Protein 1GNE (pdb70)

Nearest PDB structures (foldseek):
  1gne-assembly1_A-2  TM=1.004E+00  e=7.644E-38  synthetic construct
  1m99-assembly1_A  TM=9.979E-01  e=1.370E-31  Schistosoma japonicum
  4wr4-assembly1_A  TM=9.954E-01  e=1.702E-30  Schistosoma japonicum
  1b8x-assembly1_A  TM=9.555E-01  e=1.059E-31  Escherichia coli
  2wrt-assembly5_J  TM=9.831E-01  e=2.044E-23  Fasciola hepatica

Organism: Schistosoma japonicum (NCBI:txid6182)

B-factor: mean 9.09, std 4.69, range [2.0, 31.13]

Foldseek 3Di:
DKEKEDELACALCVLVVLVCQLVVHDYHYDYAYPVRCVVCVVVQPPPPADPRDPTWIGDPPDTDDDSVVSLCVSCVVVVQCDDDPVLNVVLVVLVVLLCCLSVLCVVLFQPPVSQVSLVVSLVCLVVSVVVVLVCLPVALARPHDDDHSSLSSNVLSVLQVCQSPVCSCVVRVSSVSSNVSSCVSPSNVVACVDPNDSPDQNDDQSTPGSHVGDRDDDPHADCQDDPPDDGD

Radius of gyration: 18.4 Å; Cα contacts (8 Å, |Δi|>4): 294; chains: 1; bounding box: 62×43×37 Å

Sequence (232 aa):
SPILGYWKIKGLVQPTRLLLEYLEEKYEEHLYERDEGDKWRNKKFELGLEFPNLPYYIDGDVKLTQSMAIIRYIADKHNMLGGCPKERAEISMLEGAVLDIRYGVSRIAYSKDFETLKVDFLSKLPEMLKMFEDRLCHKTYLNGDHVTHPDFMLYDALDVVLYMDPMCLDAFPKLVCFKKRIEAIPQIDKYLKSSKYIAWPLQGWQATFGGGDHPPKSDLVPRGSMELDKWA

InterPro domains:
  IPR004045 Glutathione S-transferase, N-terminal [PF02798] (5-76)
  IPR004045 Glutathione S-transferase, N-terminal [PS50404] (1-83)
  IPR004046 Glutathione S-transferase, C-terminal [PF14497] (101-195)
  IPR010987 Glutathione S-transferase, C-terminal-like [PS50405] (85-203)
  IPR036249 Thioredoxin-like superfamily [SSF52833] (3-80)
  IPR036282 Glutathione S-transferase, C-terminal domain superfamily [SSF47616] (81-217)
  IPR040079 Glutathione transferase family [SFLDS00019] (5-195)
  IPR050213 Glutathione S-transferase superfamily [PTHR11571] (4-196)

Solvent-accessible surface area: 12612 Å² total; per-residue (Å²): 68,23,47,0,0,15,64,86,8,5,5,69,0,2,12,4,0,2,0,0,35,53,40,140,42,165,18,85,36,60,67,2,48,106,112,56,28,110,86,19,189,85,82,57,145,118,46,46,28,152,149,41,69,21,3,0,2,26,43,78,141,35,88,38,10,97,13,46,37,0,1,58,57,2,0,80,129,72,137,32,13,22,67,58,95,155,54,90,61,66,1,40,108,4,17,35,35,1,28,75,1,18,79,7,0,29,172,19,0,106,49,175,82,5,95,85,59,36,92,83,10,27,77,118,0,60,98,40,0,126,123,8,21,83,50,6,65,172,70,53,20,0,21,27,125,100,7,0,0,0,0,0,6,0,11,2,1,1,22,0,1,37,86,17,50,80,108,23,3,106,77,16,80,71,0,47,54,0,40,139,96,0,52,76,17,88,36,0,66,130,4,42,146,46,123,98,52,19,48,27,5,0,6,9,23,135,5,54,16,5,6,43,76,139,90,54,172,73,103,87,118,62,167,54,47,141,133,153,76,137,179,102

CATH classification: 3.40.30.10 (+1 more: 1.20.1050.10)

Secondary structure (DSSP, 8-state):
--EEEEESSSTTTHHHHHHHHHTT---EEEEE-TTTHHHHHHHTTTS--SS--SSEEE-SS-EE-SHHHHHHHHHHHTT-S-SSHHHHHHHHHHHHHHHHHHHHHHHHHTSS-HHHHHHHHHHHHHHHHHHHHHHTTT-SBTTBSS--HHHHHHHHHHHHHTTT-TTGGGG-HHHHHHHHHHHTSHHHHHHHTSSS-----SS-TT-TTTTSSSS----S---SBTTTB---

Structure (mmCIF, N/CA/C/O backbone):
data_1GNE
#
_entry.id   1GNE
#
_cell.length_a   94.740
_cell.length_b   94.740
_cell.length_c   58.130
_cell.angle_alpha   90.00
_cell.angle_beta   90.00
_cell.angle_gamma   90.00
#
_symmetry.space_group_name_H-M   'P 43 21 2'
#
loop_
_entity.id
_entity.type
_entity.pdbx_description
1 polymer 'GLUTATHIONE S-TRANSFERASE'
2 non-polymer GLUTATHIONE
3 water water
#
loop_
_atom_site.group_PDB
_atom_site.id
_atom_site.type_symbol
_atom_site.label_atom_id
_atom_site.label_alt_id
_atom_site.label_comp_id
_atom_site.label_asym_id
_atom_site.label_entity_id
_atom_site.label_seq_id
_atom_site.pdbx_PDB_ins_code
_atom_site.Cartn_x
_atom_site.Cartn_y
_atom_site.Cartn_z
_atom_site.occupancy
_atom_site.B_iso_or_equiv
_atom_site.auth_seq_id
_atom_site.auth_comp_id
_atom_site.auth_asym_id
_atom_site.auth_atom_id
_atom_site.pdbx_PDB_model_num
ATOM 1 N N . SER A 1 1 ? -0.375 10.289 38.290 1.00 10.92 1 SER A N 1
ATOM 2 C CA . SER A 1 1 ? -1.332 9.937 37.243 1.00 12.41 1 SER A CA 1
ATOM 3 C C . SER A 1 1 ? -1.290 10.915 36.080 1.00 12.72 1 SER A C 1
ATOM 4 O O . SER A 1 1 ? -0.868 12.084 36.202 1.00 13.22 1 SER A O 1
ATOM 7 N N . PRO A 1 2 ? -1.826 10.449 34.962 1.00 12.06 2 PRO A N 1
ATOM 8 C CA . PRO A 1 2 ? -2.133 11.322 33.802 1.00 11.27 2 PRO A CA 1
ATOM 9 C C . PRO A 1 2 ? -3.279 12.231 34.340 1.00 10.30 2 PRO A C 1
ATOM 10 O O . PRO A 1 2 ? -4.100 11.825 35.202 1.00 8.67 2 PRO A O 1
ATOM 14 N N . ILE A 1 3 ? -3.078 13.467 34.004 1.00 8.78 3 ILE A N 1
ATOM 15 C CA . ILE A 1 3 ? -3.930 14.581 34.503 1.00 6.80 3 ILE A CA 1
ATOM 16 C C . ILE A 1 3 ? -4.847 14.995 33.368 1.00 5.02 3 ILE A C 1
ATOM 17 O O . ILE A 1 3 ? -4.452 14.963 32.188 1.00 4.86 3 ILE A O 1
ATOM 22 N N . LEU A 1 4 ? -6.102 15.267 33.695 1.00 4.16 4 LEU A N 1
ATOM 23 C CA . LEU A 1 4 ? -7.154 15.587 32.728 1.00 4.52 4 LEU A CA 1
ATOM 24 C C . LEU A 1 4 ? -8.092 16.718 33.154 1.00 6.02 4 LEU A C 1
ATOM 25 O O . LEU A 1 4 ? -8.973 16.600 34.055 1.00 5.59 4 LEU A O 1
ATOM 30 N N . GLY A 1 5 ? -8.076 17.754 32.308 1.00 6.99 5 GLY A N 1
ATOM 31 C CA . GLY A 1 5 ? -9.028 18.866 32.512 1.00 6.36 5 GLY A CA 1
ATOM 32 C C . GLY A 1 5 ? -10.294 18.915 31.699 1.00 5.77 5 GLY A C 1
ATOM 33 O O . GLY A 1 5 ? -10.322 18.681 30.491 1.00 3.35 5 GLY A O 1
ATOM 34 N N . TYR A 1 6 ? -11.367 19.311 32.394 1.00 5.53 6 TYR A N 1
ATOM 35 C CA . TYR A 1 6 ? -12.660 19.646 31.807 1.00 5.83 6 TYR A CA 1
ATOM 36 C C . TYR A 1 6 ? -13.500 20.475 32.764 1.00 3.44 6 TYR A C 1
ATOM 37 O O . TYR A 1 6 ? -13.004 20.997 33.786 1.00 4.74 6 TYR A O 1
ATOM 46 N N . TRP A 1 7 ? -14.680 20.803 32.364 1.00 2.60 7 TRP A N 1
ATOM 47 C CA . TRP A 1 7 ? -15.730 21.469 33.138 1.00 3.99 7 TRP A CA 1
ATOM 48 C C . TRP A 1 7 ? -16.455 20.356 33.916 1.00 3.63 7 TRP A C 1
ATOM 49 O O . TRP A 1 7 ? -16.367 19.154 33.537 1.00 4.05 7 TRP A O 1
ATOM 60 N N . LYS A 1 8 ? -17.114 20.708 34.986 1.00 3.87 8 LYS A N 1
ATOM 61 C CA . LYS A 1 8 ? -17.901 19.750 35.789 1.00 5.18 8 LYS A CA 1
ATOM 62 C C . LYS A 1 8 ? -19.234 19.516 35.050 1.0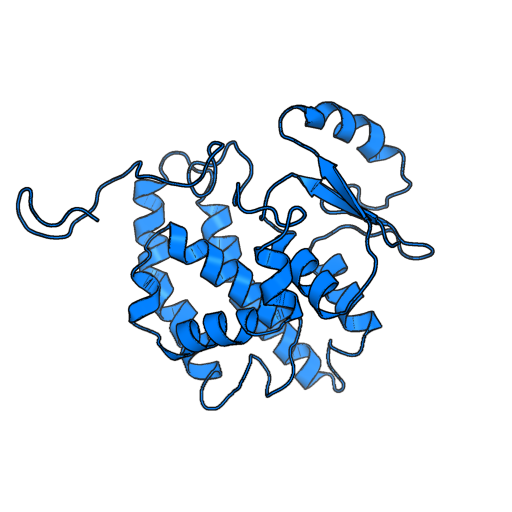0 5.50 8 LYS A C 1
ATOM 63 O O . LYS A 1 8 ? -20.353 19.839 35.435 1.00 5.02 8 LYS A O 1
ATOM 69 N N . ILE A 1 9 ? -19.054 18.983 33.859 1.00 5.40 9 ILE A N 1
ATOM 70 C CA . ILE A 1 9 ? -20.017 18.579 32.879 1.00 5.79 9 ILE A CA 1
ATOM 71 C C . ILE A 1 9 ? -19.603 17.212 32.321 1.00 4.60 9 ILE A C 1
ATOM 72 O O . ILE A 1 9 ? -18.419 16.868 32.221 1.00 6.22 9 ILE A O 1
ATOM 77 N N . LYS A 1 10 ? -20.602 16.470 31.960 1.00 3.64 10 LYS A N 1
ATOM 78 C CA . LYS A 1 10 ? -20.505 15.156 31.297 1.00 3.76 10 LYS A CA 1
ATOM 79 C C . LYS A 1 10 ? -19.809 15.456 29.969 1.00 4.70 10 LYS A C 1
ATOM 80 O O . LYS A 1 10 ? -18.567 15.428 29.969 1.00 4.78 10 LYS A O 1
ATOM 86 N N . GLY A 1 11 ? -20.485 16.172 29.081 1.00 7.11 11 GLY A N 1
ATOM 87 C CA . GLY A 1 11 ? -20.028 16.751 27.877 1.00 7.53 11 GLY A CA 1
ATOM 88 C C . GLY A 1 11 ? -19.259 15.870 26.907 1.00 7.79 11 GLY A C 1
ATOM 89 O O . GLY A 1 11 ? -19.655 14.740 26.580 1.00 6.92 11 GLY A O 1
ATOM 90 N N . LEU A 1 12 ? -18.136 16.425 26.469 1.00 6.56 12 LEU A N 1
ATOM 91 C CA . LEU A 1 12 ? -17.196 15.775 25.585 1.00 6.71 12 LEU A CA 1
ATOM 92 C C . LEU A 1 12 ? -16.389 14.674 26.270 1.00 8.37 12 LEU A C 1
ATOM 93 O O . LEU A 1 12 ? -15.968 13.710 25.592 1.00 10.69 12 LEU A O 1
ATOM 98 N N . VAL A 1 13 ? -16.066 14.891 27.528 1.00 9.14 13 VAL A N 1
ATOM 99 C CA . VAL A 1 13 ? -15.182 14.028 28.309 1.00 7.69 13 VAL A CA 1
ATOM 100 C C . VAL A 1 13 ? -15.817 12.804 28.871 1.00 6.84 13 VAL A C 1
ATOM 101 O O . VAL A 1 13 ? -15.009 11.855 29.125 1.00 6.88 13 VAL A O 1
ATOM 105 N N . GLN A 1 14 ? -17.084 12.739 29.174 1.00 6.34 14 GLN A N 1
ATOM 106 C CA . GLN A 1 14 ? -17.765 11.578 29.705 1.00 5.36 14 GLN A CA 1
ATOM 107 C C . GLN A 1 14 ? -17.293 10.219 29.212 1.00 4.40 14 GLN A C 1
ATOM 108 O O . GLN A 1 14 ? -16.950 9.385 30.095 1.00 4.86 14 GLN A O 1
ATOM 114 N N . PRO A 1 15 ? -17.113 10.060 27.934 1.00 3.58 15 PRO A N 1
ATOM 115 C CA . PRO A 1 15 ? -16.562 8.842 27.336 1.00 4.43 15 PRO A CA 1
ATOM 116 C C . PRO A 1 15 ? -15.133 8.546 27.678 1.00 4.81 15 PRO A C 1
ATOM 117 O O . PRO A 1 15 ? -14.828 7.354 27.922 1.00 7.26 15 PRO A O 1
ATOM 121 N N . THR A 1 16 ? -14.230 9.509 27.692 1.00 5.60 16 THR A N 1
ATOM 122 C CA . THR A 1 16 ? -12.849 9.290 28.131 1.00 5.73 16 THR A CA 1
ATOM 123 C C . THR A 1 16 ? -12.884 8.956 29.627 1.00 6.92 16 THR A C 1
ATOM 124 O O . THR A 1 16 ? -12.314 7.883 29.931 1.00 9.63 16 THR A O 1
ATOM 128 N N . ARG A 1 17 ? -13.735 9.583 30.428 1.00 5.94 17 ARG A N 1
ATOM 129 C CA . ARG A 1 17 ? -13.911 9.257 31.831 1.00 5.54 17 ARG A CA 1
ATOM 130 C C . ARG A 1 17 ? -14.257 7.788 32.063 1.00 5.90 17 ARG A C 1
ATOM 131 O O . ARG A 1 17 ? -13.503 7.052 32.695 1.00 5.27 17 ARG A O 1
ATOM 139 N N . LEU A 1 18 ? -15.279 7.335 31.372 1.00 7.11 18 LEU A N 1
ATOM 140 C CA . LEU A 1 18 ? -15.763 5.963 31.300 1.00 6.11 18 LEU A CA 1
ATOM 141 C C . LEU A 1 18 ? -14.707 4.928 30.902 1.00 5.26 18 LEU A C 1
ATOM 142 O O . LEU A 1 18 ? -14.661 3.826 31.482 1.00 7.06 18 LEU A O 1
ATOM 147 N N . LEU A 1 19 ? -13.903 5.247 29.918 1.00 4.15 19 LEU A N 1
ATOM 148 C CA . LEU A 1 19 ? -12.836 4.474 29.361 1.00 3.99 19 LEU A CA 1
ATOM 149 C C . LEU A 1 19 ? -11.640 4.384 30.315 1.00 5.22 19 LEU A C 1
ATOM 150 O O . LEU A 1 19 ? -10.949 3.364 30.361 1.00 8.08 19 LEU A O 1
ATOM 155 N N . LEU A 1 20 ? -11.344 5.501 30.940 1.00 6.13 20 LEU A N 1
ATOM 156 C CA . LEU A 1 20 ? -10.281 5.603 31.943 1.00 6.73 20 LEU A CA 1
ATOM 157 C C . LEU A 1 20 ? -10.584 4.660 33.107 1.00 6.66 20 LEU A C 1
ATOM 158 O O . LEU A 1 20 ? -9.753 3.805 33.446 1.00 7.99 20 LEU A O 1
ATOM 163 N N . GLU A 1 21 ? -11.862 4.633 33.472 1.00 5.94 21 GLU A N 1
ATOM 164 C CA . GLU A 1 21 ? -12.374 3.786 34.522 1.00 5.76 21 GLU A CA 1
ATOM 165 C C . GLU A 1 21 ? -12.194 2.336 34.186 1.00 7.51 21 GLU A C 1
ATOM 166 O O . GLU A 1 21 ? -11.245 1.751 34.738 1.00 9.28 21 GLU A O 1
ATOM 172 N N . TYR A 1 22 ? -12.874 1.851 33.184 1.00 9.38 22 TYR A N 1
ATOM 173 C CA . TYR A 1 22 ? -12.825 0.453 32.737 1.00 8.83 22 TYR A CA 1
ATOM 174 C C . TYR A 1 22 ? -11.442 -0.129 32.553 1.00 8.26 22 TYR A C 1
ATOM 175 O O . TYR A 1 22 ? -11.346 -1.387 32.519 1.00 9.57 22 TYR A O 1
ATOM 184 N N . LEU A 1 23 ? -10.435 0.688 32.345 1.00 8.31 23 LEU A N 1
ATOM 185 C CA . LEU A 1 23 ? -9.053 0.230 32.186 1.00 8.1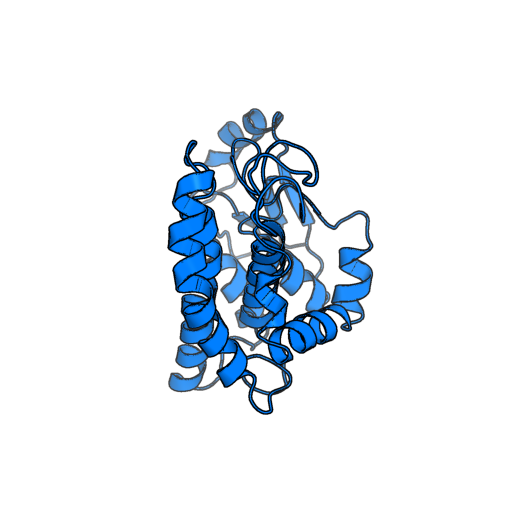1 23 LEU A CA 1
ATOM 186 C C . LEU A 1 23 ? -8.298 0.097 33.472 1.00 8.97 23 LEU A C 1
ATOM 187 O O . LEU A 1 23 ? -7.106 -0.343 33.525 1.00 11.78 23 LEU A O 1
ATOM 192 N N . GLU A 1 24 ? -8.937 0.435 34.571 1.00 7.98 24 GLU A N 1
ATOM 193 C CA . GLU A 1 24 ? -8.394 0.472 35.924 1.00 6.98 24 GLU A CA 1
ATOM 194 C C . GLU A 1 24 ? -7.097 1.264 35.955 1.00 7.20 24 GLU A C 1
ATOM 195 O O . GLU A 1 24 ? -6.004 0.857 36.366 1.00 8.45 24 GLU A O 1
ATOM 201 N N . GLU A 1 25 ? -7.282 2.484 35.418 1.00 7.42 25 GLU A N 1
ATOM 202 C CA . GLU A 1 25 ? -6.155 3.408 35.214 1.00 9.82 25 GLU A CA 1
ATOM 203 C C . GLU A 1 25 ? -6.249 4.587 36.140 1.00 9.75 25 GLU A C 1
ATOM 204 O O . GLU A 1 25 ? -7.235 5.329 36.126 1.00 11.15 25 GLU A O 1
ATOM 210 N N . LYS A 1 26 ? -5.216 4.752 36.959 1.00 9.40 26 LYS A N 1
ATOM 211 C CA . LYS A 1 26 ? -5.083 5.909 37.868 1.00 9.65 26 LYS A CA 1
ATOM 212 C C . LYS A 1 26 ? -4.985 7.162 36.996 1.00 9.42 26 LYS A C 1
ATOM 213 O O . LYS A 1 26 ? -4.268 7.139 35.975 1.00 10.58 26 LYS A O 1
ATOM 219 N N . TYR A 1 27 ? -5.857 8.105 37.244 1.00 9.87 27 TYR A N 1
ATOM 220 C CA . TYR A 1 27 ? -5.923 9.403 36.539 1.00 8.49 27 TYR A CA 1
ATOM 221 C C . TYR A 1 27 ? -6.338 10.463 37.579 1.00 8.77 27 TYR A C 1
ATOM 222 O O . TYR A 1 27 ? -7.152 10.127 38.487 1.00 10.89 27 TYR A O 1
ATOM 231 N N . GLU A 1 28 ? -5.888 11.665 37.395 1.00 8.34 28 GLU A N 1
ATOM 232 C CA . GLU A 1 28 ? -6.296 12.767 38.285 1.00 7.86 28 GLU A CA 1
ATOM 233 C C . GLU A 1 28 ? -6.978 13.792 37.366 1.00 6.62 28 GLU A C 1
ATOM 234 O O . GLU A 1 28 ? -6.382 14.140 36.342 1.00 6.07 28 GLU A O 1
ATOM 240 N N . GLU A 1 29 ? -8.180 14.159 37.773 1.00 4.95 29 GLU A N 1
ATOM 241 C CA . GLU A 1 29 ? -8.944 15.148 36.997 1.00 4.96 29 GLU A CA 1
ATOM 242 C C . GLU A 1 29 ? -8.686 16.544 37.524 1.00 3.30 29 GLU A C 1
ATOM 243 O O . GLU A 1 29 ? -8.272 16.743 38.660 1.00 5.92 29 GLU A O 1
ATOM 249 N N . HIS A 1 30 ? -8.812 17.478 36.633 1.00 3.59 30 HIS A N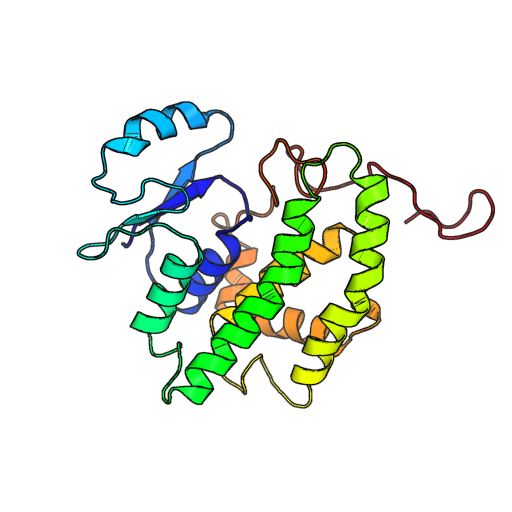 1
ATOM 250 C CA . HIS A 1 30 ? -8.677 18.933 36.827 1.00 4.39 30 HIS A CA 1
ATOM 251 C C . HIS A 1 30 ? -10.063 19.430 36.386 1.00 4.79 30 HIS A C 1
ATOM 252 O O . HIS A 1 30 ? -10.312 19.394 35.144 1.00 7.97 30 HIS A O 1
ATOM 259 N N . LEU A 1 31 ? -10.979 19.554 37.351 1.00 4.48 31 LEU A N 1
ATOM 260 C CA . LEU A 1 31 ? -12.350 19.937 36.952 1.00 4.94 31 LEU A CA 1
ATOM 261 C C . LEU A 1 31 ? -12.613 21.392 37.341 1.00 6.69 31 LEU A C 1
ATOM 262 O O . LEU A 1 31 ? -12.607 21.807 38.481 1.00 7.48 31 LEU A O 1
ATOM 267 N N . TYR A 1 32 ? -12.852 22.128 36.264 1.00 9.45 32 TYR A N 1
ATOM 268 C CA . TYR A 1 32 ? -13.206 23.563 36.305 1.00 9.45 32 TYR A CA 1
ATOM 269 C C . TYR A 1 32 ? -14.709 23.644 36.537 1.00 10.45 32 TYR A C 1
ATOM 270 O O . TYR A 1 32 ? -15.470 22.791 36.006 1.00 12.02 32 TYR A O 1
ATOM 279 N N . GLU A 1 33 ? -15.108 24.540 37.425 1.00 11.14 33 GLU A N 1
ATOM 280 C CA . GLU A 1 33 ? -16.558 24.730 37.702 1.00 10.97 33 GLU A CA 1
ATOM 281 C C . GLU A 1 33 ? -16.994 26.036 37.090 1.00 11.09 33 GLU A C 1
ATOM 282 O O . GLU A 1 33 ? -16.150 26.917 36.794 1.00 11.96 33 GLU A O 1
ATOM 288 N N . ARG A 1 34 ? -18.260 26.195 36.802 1.00 11.85 34 ARG A N 1
ATOM 289 C CA . ARG A 1 34 ? -18.854 27.382 36.187 1.00 14.43 34 ARG A CA 1
ATOM 290 C C . ARG A 1 34 ? -18.285 28.747 36.552 1.00 13.53 34 ARG A C 1
ATOM 291 O O . ARG A 1 34 ? -18.108 29.595 35.661 1.00 13.24 34 ARG A O 1
ATOM 299 N N . ASP A 1 35 ? -18.047 28.986 37.821 1.00 13.77 35 ASP A N 1
ATOM 300 C CA . ASP A 1 35 ? -17.442 30.241 38.320 1.00 14.32 35 ASP A CA 1
ATOM 301 C C . ASP A 1 35 ? -15.951 30.207 37.958 1.00 13.89 35 ASP A C 1
ATOM 302 O O . ASP A 1 35 ? -15.502 31.057 37.159 1.00 14.82 35 ASP A O 1
ATOM 307 N N . GLU A 1 36 ? -15.282 29.156 38.379 1.00 13.44 36 GLU A N 1
ATOM 308 C CA . GLU A 1 36 ? -13.898 28.849 38.093 1.00 12.83 36 GLU A CA 1
ATOM 309 C C . GLU A 1 36 ? -13.245 29.172 36.784 1.00 12.16 36 GLU A C 1
ATOM 310 O O . GLU A 1 36 ? -11.984 29.239 36.752 1.00 13.20 36 GLU A O 1
ATOM 316 N N . GLY A 1 37 ? -13.930 29.443 35.709 1.00 13.06 37 GLY A N 1
ATOM 317 C CA . GLY A 1 37 ? -13.469 29.778 34.395 1.00 13.78 37 GLY A CA 1
ATOM 318 C C . GLY A 1 37 ? -12.403 30.838 34.284 1.00 13.26 37 GLY A C 1
ATOM 319 O O . GLY A 1 37 ? -11.747 31.049 33.237 1.00 15.61 37 GLY A O 1
ATOM 320 N N . ASP A 1 38 ? -12.191 31.561 35.322 1.00 13.17 38 ASP A N 1
ATOM 321 C CA . ASP A 1 38 ? -11.151 32.547 35.613 1.00 11.33 38 ASP A CA 1
ATOM 322 C C . ASP A 1 38 ? -9.752 31.897 35.636 1.00 8.35 38 ASP A C 1
ATOM 323 O O . ASP A 1 38 ? -8.761 32.338 35.080 1.00 6.29 38 ASP A O 1
ATOM 328 N N . LYS A 1 39 ? -9.682 30.833 36.381 1.00 7.87 39 LYS A N 1
ATOM 329 C CA . LYS A 1 39 ? -8.589 29.924 36.615 1.00 7.58 39 LYS A CA 1
ATOM 330 C C . LYS A 1 39 ? -8.137 29.325 35.290 1.00 7.74 39 LYS A C 1
ATOM 331 O O . LYS A 1 39 ? -6.960 28.949 35.207 1.00 8.75 39 LYS A O 1
ATOM 337 N N . TRP A 1 40 ? -9.089 29.164 34.365 1.00 8.04 40 TRP A N 1
ATOM 338 C CA . TRP A 1 40 ? -8.774 28.614 33.067 1.00 9.79 40 TRP A CA 1
ATOM 339 C C . TRP A 1 40 ? -7.892 29.534 32.221 1.00 10.05 40 TRP A C 1
ATOM 340 O O . TRP A 1 40 ? -6.770 29.080 31.870 1.00 11.09 40 TRP A O 1
ATOM 351 N N . ARG A 1 41 ? -8.322 30.700 31.912 1.00 10.53 41 ARG A N 1
ATOM 352 C CA . ARG A 1 41 ? -7.574 31.698 31.141 1.00 11.47 41 ARG A CA 1
ATOM 353 C C . ARG A 1 41 ? -6.107 31.806 31.498 1.00 10.41 41 ARG A C 1
ATOM 354 O O . ARG A 1 41 ? -5.301 31.661 30.553 1.00 11.36 41 ARG A O 1
ATOM 362 N N . ASN A 1 42 ? -5.737 31.893 32.776 1.00 9.58 42 ASN A N 1
ATOM 363 C CA . ASN A 1 42 ? -4.326 31.946 33.188 1.00 8.21 42 ASN A CA 1
ATOM 364 C C . ASN A 1 42 ? -3.622 30.633 32.787 1.00 6.67 42 ASN A C 1
ATOM 365 O O . ASN A 1 42 ? -2.452 30.778 32.368 1.00 6.81 42 ASN A O 1
ATOM 370 N N . LYS A 1 43 ? -4.175 29.535 33.255 1.00 5.49 43 LYS A N 1
ATOM 371 C CA . LYS A 1 43 ? -3.481 28.242 32.999 1.00 6.40 43 LYS A CA 1
ATOM 372 C C . LYS A 1 43 ? -3.555 27.856 31.565 1.00 7.29 43 LYS A C 1
ATOM 373 O O . LYS A 1 43 ? -2.655 27.129 31.073 1.00 11.99 43 LYS A O 1
ATOM 379 N N . LYS A 1 44 ? -4.372 28.537 30.779 1.00 7.73 44 LYS A N 1
ATOM 380 C CA . LYS A 1 44 ? -4.588 28.337 29.360 1.00 7.27 44 LYS A CA 1
ATOM 381 C C . LYS A 1 44 ? -3.300 28.429 28.567 1.00 8.00 44 LYS A C 1
ATOM 382 O O . LYS A 1 44 ? -3.237 27.726 27.533 1.00 10.45 44 LYS A O 1
ATOM 388 N N . PHE A 1 45 ? -2.363 29.232 29.024 1.00 8.48 45 PHE A N 1
ATOM 389 C CA . PHE A 1 45 ? -1.090 29.382 28.283 1.00 8.74 45 PHE A CA 1
ATOM 390 C C . PHE A 1 45 ? 0.134 28.897 29.012 1.00 9.43 45 PHE A C 1
ATOM 391 O O . PHE A 1 45 ? 1.238 28.827 28.412 1.00 10.29 45 PHE A O 1
ATOM 399 N N . GLU A 1 46 ? -0.008 28.494 30.250 1.00 11.73 46 GLU A N 1
ATOM 400 C CA . GLU A 1 46 ? 1.103 28.123 31.125 1.00 13.05 46 GLU A CA 1
ATOM 401 C C . GLU A 1 46 ? 1.581 26.729 31.049 1.00 14.46 46 GLU A C 1
ATOM 402 O O . GLU A 1 46 ? 2.818 26.517 30.783 1.00 17.52 46 GLU A O 1
ATOM 408 N N . LEU A 1 47 ? 0.722 25.747 31.124 1.00 12.95 47 LEU A N 1
ATOM 409 C CA . LEU A 1 47 ? 1.058 24.327 31.265 1.00 11.58 47 LEU A CA 1
ATOM 410 C C . LEU A 1 47 ? 1.529 23.662 30.018 1.00 12.27 47 LEU A C 1
ATOM 411 O O . LEU A 1 47 ? 1.169 22.482 29.720 1.00 14.61 47 LEU A O 1
ATOM 416 N N . GLY A 1 48 ? 2.406 24.325 29.253 1.00 9.71 48 GLY A N 1
ATOM 417 C CA . GLY A 1 48 ? 3.034 23.870 28.064 1.00 7.31 48 GLY A CA 1
ATOM 418 C C . GLY A 1 48 ? 2.240 23.065 27.067 1.00 6.86 48 GLY A C 1
ATOM 419 O O . GLY A 1 48 ? 2.729 22.017 26.569 1.00 6.00 48 GLY A O 1
ATOM 420 N N . LEU A 1 49 ? 1.015 23.487 26.804 1.00 5.97 49 LEU A N 1
ATOM 421 C CA . LEU A 1 49 ? 0.177 22.856 25.754 1.00 6.92 49 LEU A CA 1
ATOM 422 C C . LEU A 1 49 ? 0.666 23.331 24.392 1.00 9.57 49 LEU A C 1
ATOM 423 O O . LEU A 1 49 ? 1.575 24.222 24.338 1.00 11.33 49 LEU A O 1
ATOM 428 N N . GLU A 1 50 ? 0.238 22.640 23.328 1.00 8.08 50 GLU A N 1
ATOM 429 C CA . GLU A 1 50 ? 0.597 23.064 21.971 1.00 5.91 50 GLU A CA 1
ATOM 430 C C . GLU A 1 50 ? -0.634 23.655 21.285 1.00 6.37 50 GLU A C 1
ATOM 431 O O . GLU A 1 50 ? -0.501 24.517 20.414 1.00 7.14 50 GLU A O 1
ATOM 437 N N . PHE A 1 51 ? -1.791 23.139 21.574 1.00 5.67 51 PHE A N 1
ATOM 438 C CA . PHE A 1 51 ? -3.085 23.587 21.043 1.00 5.40 51 PHE A CA 1
ATOM 439 C C . PHE A 1 51 ? -4.031 23.745 22.222 1.00 6.34 51 PHE A C 1
ATOM 440 O O . PHE A 1 51 ? -5.007 22.993 22.405 1.00 8.31 51 PHE A O 1
ATOM 448 N N . PRO A 1 52 ? -3.717 24.728 23.079 1.00 6.96 52 PRO A N 1
ATOM 449 C CA . PRO A 1 52 ? -4.409 24.963 24.336 1.00 6.44 52 PRO A CA 1
ATOM 450 C C . PRO A 1 52 ? -5.905 25.112 24.114 1.00 6.72 52 PRO A C 1
ATOM 451 O O . PRO A 1 52 ? -6.385 25.956 23.380 1.00 5.47 52 PRO A O 1
ATOM 455 N N . ASN A 1 53 ? -6.559 24.053 24.568 1.00 6.81 53 ASN A N 1
ATOM 456 C CA . ASN A 1 53 ? -8.027 23.869 24.475 1.00 6.87 53 ASN A CA 1
ATOM 457 C C . ASN A 1 53 ? -8.428 22.853 25.540 1.00 7.93 53 ASN A C 1
ATOM 458 O O . ASN A 1 53 ? -7.551 22.252 26.218 1.00 7.41 53 ASN A O 1
ATOM 463 N N . LEU A 1 54 ? -9.719 22.770 25.813 1.00 8.31 54 LEU A N 1
ATOM 464 C CA . LEU A 1 54 ? -10.294 21.848 26.840 1.00 6.43 54 LEU A CA 1
ATOM 465 C C . LEU A 1 54 ? -11.215 20.862 26.061 1.00 5.76 54 LEU A C 1
ATOM 466 O O . LEU A 1 54 ? -12.096 21.303 25.285 1.00 6.46 54 LEU A O 1
ATOM 471 N N . PRO A 1 55 ? -11.085 19.580 26.344 1.00 4.11 55 PRO A N 1
ATOM 472 C CA . PRO A 1 55 ? -10.319 18.981 27.417 1.00 3.57 55 PRO A CA 1
ATOM 473 C C . PRO A 1 55 ? -8.871 18.717 27.182 1.00 4.28 55 PRO A C 1
ATOM 474 O O . PRO A 1 55 ? -8.503 18.321 26.063 1.00 8.02 55 PRO A O 1
ATOM 478 N N . TYR A 1 56 ? -8.071 18.816 28.226 1.00 6.11 56 TYR A N 1
ATOM 479 C CA . TYR A 1 56 ? -6.605 18.612 28.074 1.00 6.37 56 TYR A CA 1
ATOM 480 C C . TYR A 1 56 ? -6.148 17.344 28.769 1.00 7.12 56 TYR A C 1
ATOM 481 O O . TYR A 1 56 ? -6.697 17.010 29.842 1.00 9.39 56 TYR A O 1
ATOM 490 N N . TYR A 1 57 ? -5.053 16.788 28.249 1.00 5.81 57 TYR A N 1
ATOM 491 C CA . TYR A 1 57 ? -4.481 15.581 28.868 1.00 5.85 57 TYR A CA 1
ATOM 492 C C . TYR A 1 57 ? -2.961 15.672 28.959 1.00 7.10 57 TYR A C 1
ATOM 493 O O . TYR A 1 57 ? -2.181 15.466 28.037 1.00 8.53 57 TYR A O 1
ATOM 502 N N . ILE A 1 58 ? -2.580 15.823 30.216 1.00 9.04 58 ILE A N 1
ATOM 503 C CA . ILE A 1 58 ? -1.211 15.897 30.706 1.00 8.12 58 ILE A CA 1
ATOM 504 C C . ILE A 1 58 ? -0.873 14.468 31.206 1.00 9.01 58 ILE A C 1
ATOM 505 O O . ILE A 1 58 ? -1.654 13.674 31.720 1.00 9.74 58 ILE A O 1
ATOM 510 N N . ASP A 1 59 ? 0.322 14.127 30.876 1.00 9.43 59 ASP A N 1
ATOM 511 C CA . ASP A 1 59 ? 1.004 12.848 31.100 1.00 8.93 59 ASP A CA 1
ATOM 512 C C . ASP A 1 59 ? 2.487 13.205 31.227 1.00 9.91 59 ASP A C 1
ATOM 513 O O . ASP A 1 59 ? 2.897 14.385 31.066 1.00 10.80 59 ASP A O 1
ATOM 518 N N . GLY A 1 60 ? 3.306 12.183 31.444 1.00 9.42 60 GLY A N 1
ATOM 519 C CA . GLY A 1 60 ? 4.764 12.338 31.537 1.00 8.94 60 GLY A CA 1
ATOM 520 C C . GLY A 1 60 ? 5.273 12.871 30.181 1.00 8.68 60 GLY A C 1
ATOM 521 O O . GLY A 1 60 ? 5.669 14.039 30.060 1.00 8.35 60 GLY A O 1
ATOM 522 N N . ASP A 1 61 ? 5.033 12.038 29.187 1.00 9.68 61 ASP A N 1
ATOM 523 C CA . ASP A 1 61 ? 5.400 12.350 27.795 1.00 10.48 61 ASP A CA 1
ATOM 524 C C . ASP A 1 61 ? 4.403 13.236 27.078 1.00 10.19 61 ASP A C 1
ATOM 525 O O . ASP A 1 61 ? 4.633 14.470 26.889 1.00 13.00 61 ASP A O 1
ATOM 530 N N . VAL A 1 62 ? 3.299 12.672 26.649 1.00 7.17 62 VAL A N 1
ATOM 531 C CA . VAL A 1 62 ? 2.255 13.328 25.899 1.00 5.89 62 VAL A CA 1
ATOM 532 C C . VAL A 1 62 ? 1.696 14.534 26.659 1.00 6.67 62 VAL A C 1
ATOM 533 O O . VAL A 1 62 ? 1.517 14.516 27.885 1.00 8.79 62 VAL A O 1
ATOM 537 N N . LYS A 1 63 ? 1.435 15.553 25.891 1.00 7.13 63 LYS A N 1
ATOM 538 C CA . LYS A 1 63 ? 0.784 16.803 26.402 1.00 6.66 63 LYS A CA 1
ATOM 539 C C . LYS A 1 63 ? -0.171 17.109 25.228 1.00 7.27 63 LYS A C 1
ATOM 540 O O . LYS A 1 63 ? 0.219 17.490 24.114 1.00 8.53 63 LYS A O 1
ATOM 546 N N . LEU A 1 64 ? -1.394 16.666 25.489 1.00 6.13 64 LEU A N 1
ATOM 547 C CA . LEU A 1 64 ? -2.455 16.613 24.499 1.00 5.81 64 LEU A CA 1
ATOM 548 C C . LEU A 1 64 ? -3.691 17.421 24.820 1.00 4.93 64 LEU A C 1
ATOM 549 O O . LEU A 1 64 ? -3.972 17.880 25.904 1.00 3.99 64 LEU A O 1
ATOM 554 N N . THR A 1 65 ? -4.407 17.673 23.733 1.00 6.59 65 THR A N 1
ATOM 555 C CA . THR A 1 65 ? -5.732 18.311 23.677 1.00 6.18 65 THR A CA 1
ATOM 556 C C . THR A 1 65 ? -6.542 17.549 22.629 1.00 4.89 65 THR A C 1
ATOM 557 O O . THR A 1 65 ? -6.058 16.539 22.064 1.00 4.57 65 THR A O 1
ATOM 561 N N . GLN A 1 66 ? -7.749 17.967 22.348 1.00 3.67 66 GLN A N 1
ATOM 562 C CA . GLN A 1 66 ? -8.669 17.418 21.388 1.00 4.40 66 GLN A CA 1
ATOM 563 C C . GLN A 1 66 ? -9.247 16.071 21.794 1.00 3.78 66 GLN A C 1
ATOM 564 O O . GLN A 1 66 ? -8.595 15.032 21.814 1.00 3.87 66 GLN A O 1
ATOM 570 N N . SER A 1 67 ? -10.548 16.094 22.022 1.00 3.47 67 SER A N 1
ATOM 571 C CA . SER A 1 67 ? -11.356 15.027 22.546 1.00 2.52 67 SER A CA 1
ATOM 572 C C . SER A 1 67 ? -11.081 13.689 21.927 1.00 4.61 67 SER A C 1
ATOM 573 O O . SER A 1 67 ? -10.674 12.791 22.728 1.00 8.11 67 SER A O 1
ATOM 576 N N . MET A 1 68 ? -10.977 13.580 20.623 1.00 5.53 68 MET A N 1
ATOM 577 C CA . MET A 1 68 ? -10.659 12.272 19.985 1.00 5.83 68 MET A CA 1
ATOM 578 C C . MET A 1 68 ? -9.226 11.878 20.290 1.00 5.34 68 MET A C 1
ATOM 579 O O . MET A 1 68 ? -9.019 10.793 20.867 1.00 8.31 68 MET A O 1
ATOM 584 N N . ALA A 1 69 ? -8.282 12.756 20.110 1.00 5.93 69 ALA A N 1
ATOM 585 C CA . ALA A 1 69 ? -6.873 12.596 20.429 1.00 6.14 69 ALA A CA 1
ATOM 586 C C . ALA A 1 69 ? -6.628 12.012 21.819 1.00 7.20 69 ALA A C 1
ATOM 587 O O . ALA A 1 69 ? -5.819 11.063 21.947 1.00 8.40 69 ALA A O 1
ATOM 589 N N . ILE A 1 70 ? -7.427 12.442 22.801 1.00 6.01 70 ILE A N 1
ATOM 590 C CA . ILE A 1 70 ? -7.337 11.939 24.169 1.00 4.47 70 ILE A CA 1
ATOM 591 C C . ILE A 1 70 ? -7.823 10.473 24.191 1.00 5.26 70 ILE A C 1
ATOM 592 O O . ILE A 1 70 ? -7.081 9.623 24.721 1.00 6.91 70 ILE A O 1
ATOM 597 N N . ILE A 1 71 ? -9.029 10.224 23.691 1.00 4.88 71 ILE A N 1
ATOM 598 C CA . ILE A 1 71 ? -9.650 8.907 23.883 1.00 3.20 71 ILE A CA 1
ATOM 599 C C . ILE A 1 71 ? -8.830 7.840 23.178 1.00 5.25 71 ILE A C 1
ATOM 600 O O . ILE A 1 71 ? -8.422 6.826 23.794 1.00 2.44 71 ILE A O 1
ATOM 605 N N . ARG A 1 72 ? -8.518 8.170 21.927 1.00 5.51 72 ARG A N 1
ATOM 606 C CA . ARG A 1 72 ? -7.783 7.252 21.049 1.00 6.87 72 ARG A CA 1
ATOM 607 C C . ARG A 1 72 ? -6.417 6.943 21.646 1.00 8.79 72 ARG A C 1
ATOM 608 O O . ARG A 1 72 ? -6.083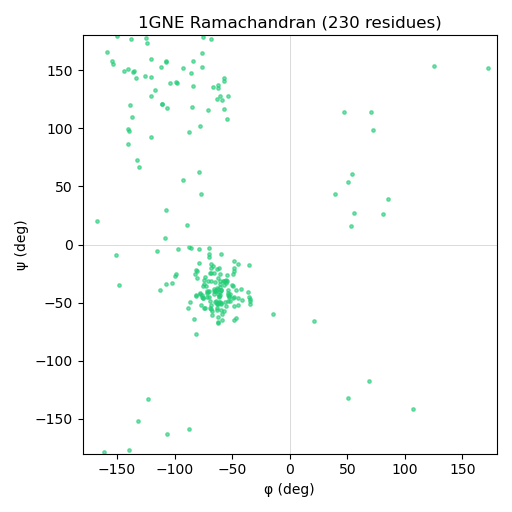 5.746 21.711 1.00 10.61 72 ARG A O 1
ATOM 616 N N . TYR A 1 73 ? -5.831 7.924 22.315 1.00 7.82 73 TYR A N 1
ATOM 617 C CA . TYR A 1 73 ? -4.548 7.772 22.980 1.00 8.65 73 TYR A CA 1
ATOM 618 C C . TYR A 1 73 ? -4.613 6.782 24.117 1.00 8.57 73 TYR A C 1
ATOM 619 O O . TYR A 1 73 ? -3.634 5.977 24.231 1.00 7.58 73 TYR A O 1
ATOM 628 N N . ILE A 1 74 ? -5.692 6.773 24.901 1.00 8.23 74 ILE A N 1
ATOM 629 C CA . ILE A 1 74 ? -5.805 5.799 26.012 1.00 7.04 74 ILE A CA 1
ATOM 630 C C . ILE A 1 74 ? -5.970 4.408 25.376 1.00 9.01 74 ILE A C 1
ATOM 631 O O . ILE A 1 74 ? -5.062 3.564 25.590 1.00 12.84 74 ILE A O 1
ATOM 636 N N . ALA A 1 75 ? -6.948 4.219 24.535 1.00 8.89 75 ALA A N 1
ATOM 637 C CA . ALA A 1 75 ? -7.209 2.935 23.902 1.00 8.43 75 ALA A CA 1
ATOM 638 C C . ALA A 1 75 ? -6.089 2.388 23.040 1.00 9.05 75 ALA A C 1
ATOM 639 O O . ALA A 1 75 ? -6.017 1.159 22.822 1.00 7.63 75 ALA A O 1
ATOM 641 N N . ASP A 1 76 ? -5.261 3.260 22.518 1.00 8.10 76 ASP A N 1
ATOM 642 C CA . ASP A 1 76 ? -4.126 2.930 21.639 1.00 7.78 76 ASP A CA 1
ATOM 643 C C . ASP A 1 76 ? -2.980 2.365 22.468 1.00 7.59 76 ASP A C 1
ATOM 644 O O . ASP A 1 76 ? -2.365 1.347 22.148 1.00 7.69 76 ASP A O 1
ATOM 649 N N . LYS A 1 77 ? -2.714 3.042 23.578 1.00 8.29 77 LYS A N 1
ATOM 650 C CA . LYS A 1 77 ? -1.809 2.622 24.629 1.00 7.27 77 LYS A CA 1
ATOM 651 C C . LYS A 1 77 ? -2.093 1.175 25.076 1.00 7.72 77 LYS A C 1
ATOM 652 O O . LYS A 1 77 ? -1.188 0.363 25.283 1.00 10.65 77 LYS A O 1
ATOM 658 N N . HIS A 1 78 ? -3.353 0.850 25.040 1.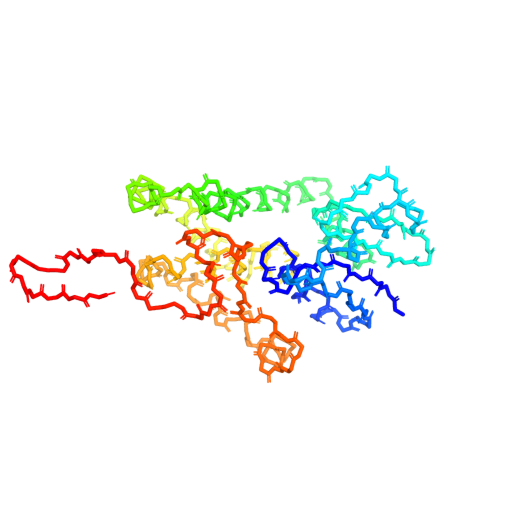00 7.60 78 HIS A N 1
ATOM 659 C CA . HIS A 1 78 ? -3.919 -0.406 25.472 1.00 6.80 78 HIS A CA 1
ATOM 660 C C . HIS A 1 78 ? -4.180 -1.444 24.458 1.00 7.63 78 HIS A C 1
ATOM 661 O O . HIS A 1 78 ? -4.597 -2.596 24.828 1.00 9.14 78 HIS A O 1
ATOM 668 N N . ASN A 1 79 ? -3.978 -1.232 23.180 1.00 8.66 79 ASN A N 1
ATOM 669 C CA . ASN A 1 79 ? -4.101 -2.142 22.049 1.00 8.92 79 ASN A CA 1
ATOM 670 C C . ASN A 1 79 ? -5.512 -2.354 21.513 1.00 9.06 79 ASN A C 1
ATOM 671 O O . ASN A 1 79 ? -5.808 -3.220 20.655 1.00 10.33 79 ASN A O 1
ATOM 676 N N . MET A 1 80 ? -6.357 -1.378 21.701 1.00 9.57 80 MET A N 1
ATOM 677 C CA . MET A 1 80 ? -7.780 -1.354 21.456 1.00 8.12 80 MET A CA 1
ATOM 678 C C . MET A 1 80 ? -8.206 -0.719 20.169 1.00 8.92 80 MET A C 1
ATOM 679 O O . MET A 1 80 ? -9.265 -1.155 19.587 1.00 9.26 80 MET A O 1
ATOM 684 N N . LEU A 1 81 ? -7.418 0.177 19.614 1.00 7.80 81 LEU A N 1
ATOM 685 C CA . LEU A 1 81 ? -7.665 0.841 18.342 1.00 5.45 81 LEU A CA 1
ATOM 686 C C . LEU A 1 81 ? -7.747 -0.013 17.100 1.00 5.81 81 LEU A C 1
ATOM 687 O O . LEU A 1 81 ? -8.321 0.472 16.076 1.00 3.04 81 LEU A O 1
ATOM 692 N N . GLY A 1 82 ? -7.199 -1.208 17.150 1.00 5.05 82 GLY A N 1
ATOM 693 C CA . GLY A 1 82 ? -7.331 -2.171 16.038 1.00 6.19 82 GLY A CA 1
ATOM 694 C C . GLY A 1 82 ? -5.988 -2.660 15.544 1.00 5.91 82 GLY A C 1
ATOM 695 O O . GLY A 1 82 ? -4.978 -1.946 15.642 1.00 7.96 82 GLY A O 1
ATOM 696 N N . GLY A 1 83 ? -5.992 -3.851 14.984 1.00 5.36 83 GLY A N 1
ATOM 697 C CA . GLY A 1 83 ? -4.780 -4.504 14.498 1.00 6.49 83 GLY A CA 1
ATOM 698 C C . GLY A 1 83 ? -4.402 -4.200 13.074 1.00 5.65 83 GLY A C 1
ATOM 699 O O . GLY A 1 83 ? -3.267 -3.804 12.738 1.00 6.58 83 GLY A O 1
ATOM 700 N N . CYS A 1 84 ? -5.341 -4.441 12.208 1.00 6.17 84 CYS A N 1
ATOM 701 C CA . CYS A 1 84 ? -5.209 -4.379 10.749 1.00 7.55 84 CYS A CA 1
ATOM 702 C C . CYS A 1 84 ? -5.986 -3.222 10.202 1.00 9.65 84 CYS A C 1
ATOM 703 O O . CYS A 1 84 ? -7.217 -3.141 10.418 1.00 12.68 84 CYS A O 1
ATOM 706 N N . PRO A 1 85 ? -5.331 -2.312 9.524 1.00 10.74 85 PRO A N 1
ATOM 707 C CA . PRO A 1 85 ? -5.885 -1.133 8.872 1.00 12.18 85 PRO A CA 1
ATOM 708 C C . PRO A 1 85 ? -7.369 -1.021 8.644 1.00 11.38 85 PRO A C 1
ATOM 709 O O . PRO A 1 85 ? -8.045 -0.200 9.341 1.00 11.18 85 PRO A O 1
ATOM 713 N N . LYS A 1 86 ? -7.977 -1.920 7.909 1.00 11.08 86 LYS A N 1
ATOM 714 C CA . LYS A 1 86 ? -9.410 -2.037 7.671 1.00 11.38 86 LYS A CA 1
ATOM 715 C C . LYS A 1 86 ? -10.238 -2.087 8.952 1.00 11.26 86 LYS A C 1
ATOM 716 O O . LYS A 1 86 ? -11.176 -1.268 9.077 1.00 12.94 86 LYS A O 1
ATOM 722 N N . GLU A 1 87 ? -9.854 -2.919 9.908 1.00 9.63 87 GLU A N 1
ATOM 723 C CA . GLU A 1 87 ? -10.482 -2.976 11.227 1.00 8.53 87 GLU A CA 1
ATOM 724 C C . GLU A 1 87 ? -10.374 -1.611 11.938 1.00 7.32 87 GLU A C 1
ATOM 725 O O . GLU A 1 87 ? -11.356 -1.184 12.580 1.00 8.74 87 GLU A O 1
ATOM 731 N N . ARG A 1 88 ? -9.179 -1.093 11.970 1.00 4.49 88 ARG A N 1
ATOM 732 C CA . ARG A 1 88 ? -8.909 0.183 12.655 1.00 4.15 88 ARG A CA 1
ATOM 733 C C . ARG A 1 88 ? -9.822 1.277 12.111 1.00 3.74 88 ARG A C 1
ATOM 734 O O . ARG A 1 88 ? -10.432 2.046 12.882 1.00 4.13 88 ARG A O 1
ATOM 742 N N . ALA A 1 89 ? -10.125 1.184 10.848 1.00 2.37 89 ALA A N 1
ATOM 743 C CA . ALA A 1 89 ? -10.962 2.038 10.055 1.00 3.83 89 ALA A CA 1
ATOM 744 C C . ALA A 1 89 ? -12.451 1.868 10.318 1.00 4.84 89 ALA A C 1
ATOM 745 O O . ALA A 1 89 ? -13.243 2.788 10.013 1.00 4.93 89 ALA A O 1
ATOM 747 N N . GLU A 1 90 ? -12.823 0.652 10.680 1.00 5.56 90 GLU A N 1
ATOM 748 C CA . GLU A 1 90 ? -14.206 0.314 11.017 1.00 7.01 90 GLU A CA 1
ATOM 749 C C . GLU A 1 90 ? -14.525 0.952 12.367 1.00 8.47 90 GLU A C 1
ATOM 750 O O . GLU A 1 90 ? -15.532 1.679 12.498 1.00 10.36 90 GLU A O 1
ATOM 756 N N . ILE A 1 91 ? -13.610 0.823 13.302 1.00 7.31 91 ILE A N 1
ATOM 757 C CA . ILE A 1 91 ? -13.635 1.432 14.629 1.00 5.47 91 ILE A CA 1
ATOM 758 C C . ILE A 1 91 ? -13.949 2.919 14.603 1.00 5.07 91 ILE A C 1
ATOM 759 O O . ILE A 1 91 ? -14.594 3.462 15.536 1.00 6.37 91 ILE A O 1
ATOM 764 N N . SER A 1 92 ? -13.298 3.606 13.690 1.00 5.42 92 SER A N 1
ATOM 765 C CA . SER A 1 92 ? -13.436 5.074 13.544 1.00 6.20 92 SER A CA 1
ATOM 766 C C . SER A 1 92 ? -14.675 5.421 12.760 1.00 6.02 92 SER A C 1
ATOM 767 O O . SER A 1 92 ? -15.284 6.498 12.943 1.00 7.54 92 SER A O 1
ATOM 770 N N . MET A 1 93 ? -15.170 4.473 11.970 1.00 6.53 93 MET A N 1
ATOM 771 C CA . MET A 1 93 ? -16.459 4.546 11.289 1.00 5.92 93 MET A CA 1
ATOM 772 C C . MET A 1 93 ? -17.538 4.613 12.386 1.00 7.62 93 MET A C 1
ATOM 773 O O . MET A 1 93 ? -18.292 5.574 12.441 1.00 9.02 93 MET A O 1
ATOM 778 N N . LEU A 1 94 ? -17.452 3.673 13.314 1.00 10.25 94 LEU A N 1
ATOM 779 C CA . LEU A 1 94 ? -18.301 3.582 14.501 1.00 9.37 94 LEU A CA 1
ATOM 780 C C . LEU A 1 94 ? -18.250 4.853 15.334 1.00 7.61 94 LEU A C 1
ATOM 781 O O . LEU A 1 94 ? -19.278 5.473 15.609 1.00 9.20 94 LEU A O 1
ATOM 786 N N . GLU A 1 95 ? -17.064 5.296 15.597 1.00 5.48 95 GLU A N 1
ATOM 787 C CA . GLU A 1 95 ? -16.716 6.573 16.223 1.00 4.26 95 GLU A CA 1
ATOM 788 C C . GLU A 1 95 ? -17.449 7.727 15.567 1.00 4.13 95 GLU A C 1
ATOM 789 O O . GLU A 1 95 ? -18.284 8.414 16.205 1.00 5.44 95 GLU A O 1
ATOM 795 N N . GLY A 1 96 ? -17.342 7.824 14.258 1.00 5.23 96 GLY A N 1
ATOM 796 C CA . GLY A 1 96 ? -17.922 8.880 13.448 1.00 7.92 96 GLY A CA 1
ATOM 797 C C . GLY A 1 96 ? -19.435 8.920 13.524 1.00 8.87 96 GLY A C 1
ATOM 798 O O . GLY A 1 96 ? -20.064 9.966 13.718 1.00 10.80 96 GLY A O 1
ATOM 799 N N . ALA A 1 97 ? -20.027 7.763 13.306 1.00 9.43 97 ALA A N 1
ATOM 800 C CA . ALA A 1 97 ? -21.467 7.528 13.348 1.00 8.25 97 ALA A CA 1
ATOM 801 C C . ALA A 1 97 ? -21.977 7.873 14.736 1.00 7.98 97 ALA A C 1
ATOM 802 O O . ALA A 1 97 ? -22.963 8.633 14.840 1.00 9.01 97 ALA A O 1
ATOM 804 N N . VAL A 1 98 ? -21.194 7.533 15.754 1.00 6.70 98 VAL A N 1
ATOM 805 C CA . VAL A 1 98 ? -21.549 7.845 17.153 1.00 6.46 98 VAL A CA 1
ATOM 806 C C . VAL A 1 98 ? -21.702 9.385 17.259 1.00 6.69 98 VAL A C 1
ATOM 807 O O . VAL A 1 98 ? -22.774 9.858 17.595 1.00 8.40 98 VAL A O 1
ATOM 811 N N . LEU A 1 99 ? -20.607 10.016 16.937 1.00 5.57 99 LEU A N 1
ATOM 812 C CA . LEU A 1 99 ? -20.441 11.460 17.079 1.00 4.69 99 LEU A CA 1
ATOM 813 C C . LEU A 1 99 ? -21.400 12.296 16.300 1.00 3.97 99 LEU A C 1
ATOM 814 O O . LEU A 1 99 ? -21.435 13.499 16.580 1.00 5.02 99 LEU A O 1
ATOM 819 N N . ASP A 1 100 ? -22.215 11.741 15.431 1.00 4.55 100 ASP A N 1
ATOM 820 C CA . ASP A 1 100 ? -23.249 12.463 14.688 1.00 5.14 100 ASP A CA 1
ATOM 821 C C . ASP A 1 100 ? -24.466 12.705 15.597 1.00 6.45 100 ASP A C 1
ATOM 822 O O . ASP A 1 100 ? -25.068 13.786 15.535 1.00 7.56 100 ASP A O 1
ATOM 827 N N . ILE A 1 101 ? -24.836 11.687 16.365 1.00 7.27 101 ILE A N 1
ATOM 828 C CA . ILE A 1 101 ? -25.943 11.777 17.316 1.00 5.81 101 ILE A CA 1
ATOM 829 C C . ILE A 1 101 ? -25.522 12.757 18.443 1.00 6.59 101 ILE A C 1
ATOM 830 O O . ILE A 1 101 ? -26.177 13.800 18.600 1.00 7.62 101 ILE A O 1
ATOM 835 N N . ARG A 1 102 ? -24.409 12.449 19.089 1.00 4.85 102 ARG A N 1
ATOM 836 C CA . ARG A 1 102 ? -23.898 13.269 20.172 1.00 4.84 102 ARG A CA 1
ATOM 837 C C . ARG A 1 102 ? -23.549 14.668 19.731 1.00 6.33 102 ARG A C 1
ATOM 838 O O . ARG A 1 102 ? -24.065 15.590 20.419 1.00 8.69 102 ARG A O 1
ATOM 846 N N . TYR A 1 103 ? -22.890 14.872 18.615 1.00 7.01 103 TYR A N 1
ATOM 847 C CA . TYR A 1 103 ? -22.673 16.232 18.076 1.00 7.11 103 TYR A CA 1
ATOM 848 C C . TYR A 1 103 ? -23.943 16.895 17.555 1.00 6.81 103 TYR A C 1
ATOM 849 O O . TYR A 1 103 ? -24.043 18.141 17.480 1.00 6.55 103 TYR A O 1
ATOM 858 N N . GLY A 1 104 ? -24.909 16.092 17.171 1.00 7.52 104 GLY A N 1
ATOM 859 C CA . GLY A 1 104 ? -26.229 16.493 16.721 1.00 7.60 104 GLY A CA 1
ATOM 860 C C . GLY A 1 104 ? -26.997 17.181 17.836 1.00 9.52 104 GLY A C 1
ATOM 861 O O . GLY A 1 104 ? -27.636 18.222 17.597 1.00 12.09 104 GLY A O 1
ATOM 862 N N . VAL A 1 105 ? -26.872 16.670 19.066 1.00 9.14 105 VAL A N 1
ATOM 863 C CA . VAL A 1 105 ? -27.499 17.282 20.253 1.00 6.21 105 VAL A CA 1
ATOM 864 C C . VAL A 1 105 ? -26.755 18.601 20.536 1.00 6.20 105 VAL A C 1
ATOM 865 O O . VAL A 1 105 ? -27.383 19.637 20.697 1.00 4.17 105 VAL A O 1
ATOM 869 N N . SER A 1 106 ? -25.449 18.543 20.487 1.00 8.35 106 SER A N 1
ATOM 870 C CA . SER A 1 106 ? -24.544 19.669 20.695 1.00 10.63 106 SER A CA 1
ATOM 871 C C . SER A 1 106 ? -24.841 20.897 19.837 1.00 11.37 106 SER A C 1
ATOM 872 O O . SER A 1 106 ? -24.952 22.051 20.315 1.00 11.92 106 SER A O 1
ATOM 875 N N . ARG A 1 107 ? -25.018 20.673 18.559 1.00 12.17 107 ARG A N 1
ATOM 876 C CA . ARG A 1 107 ? -25.318 21.688 17.550 1.00 12.48 107 ARG A CA 1
ATOM 877 C C . ARG A 1 107 ? -26.692 22.300 17.642 1.00 12.76 107 ARG A C 1
ATOM 878 O O . ARG A 1 107 ? -27.002 23.292 16.923 1.00 15.08 107 ARG A O 1
ATOM 886 N N . ILE A 1 108 ? -27.557 21.790 18.486 1.00 11.49 108 ILE A N 1
ATOM 887 C CA . ILE A 1 108 ? -28.905 22.278 18.771 1.00 9.07 108 ILE A CA 1
ATOM 888 C C . ILE A 1 108 ? -29.004 22.826 20.179 1.00 11.10 108 ILE A C 1
ATOM 889 O O . ILE A 1 108 ? -29.684 23.838 20.493 1.00 10.68 108 ILE A O 1
ATOM 894 N N . ALA A 1 109 ? -28.349 22.147 21.115 1.00 10.86 109 ALA A N 1
ATOM 895 C CA . ALA A 1 109 ? -28.339 22.303 22.528 1.00 9.49 109 ALA A CA 1
ATOM 896 C C . ALA A 1 109 ? -28.409 23.701 23.085 1.00 8.30 109 ALA A C 1
ATOM 897 O O . ALA A 1 109 ? -29.108 23.910 24.091 1.00 12.37 109 ALA A O 1
ATOM 899 N N . TYR A 1 110 ? -27.705 24.596 22.472 1.00 8.63 110 TYR A N 1
ATOM 900 C CA . TYR A 1 110 ? -27.512 25.973 22.969 1.00 7.42 110 TYR A CA 1
ATOM 901 C C . TYR A 1 110 ? -28.406 26.963 22.293 1.00 7.10 110 TYR A C 1
ATOM 902 O O . TYR A 1 110 ? -28.759 27.975 22.928 1.00 4.47 110 TYR A O 1
ATOM 911 N N . SER A 1 111 ? -28.818 26.687 21.051 1.00 9.02 111 SER A N 1
ATOM 912 C CA . SER A 1 111 ? -29.759 27.512 20.296 1.00 8.46 111 SER A CA 1
ATOM 913 C C . SER A 1 111 ? -31.015 27.658 21.220 1.00 10.83 111 SER A C 1
ATOM 914 O O . SER A 1 111 ? -31.400 26.684 21.887 1.00 11.13 111 SER A O 1
ATOM 917 N N . LYS A 1 112 ? -31.353 28.899 21.383 1.00 11.18 112 LYS A N 1
ATOM 918 C CA . LYS A 1 112 ? -32.458 29.328 22.252 1.00 11.58 112 LYS A CA 1
ATOM 919 C C . LYS A 1 1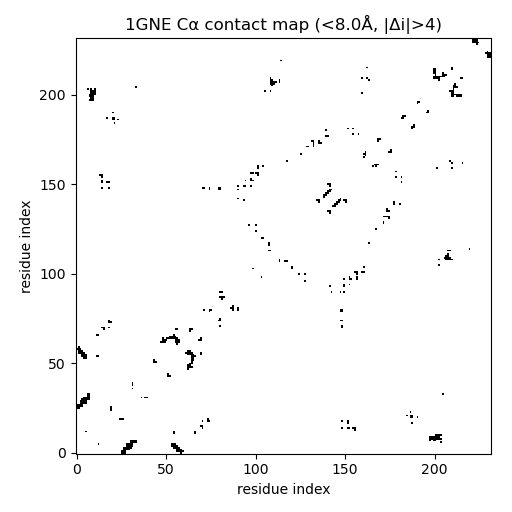12 ? -33.766 28.617 21.910 1.00 10.76 112 LYS A C 1
ATOM 920 O O . LYS A 1 112 ? -34.516 28.231 22.796 1.00 11.20 112 LYS A O 1
ATOM 926 N N . ASP A 1 113 ? -33.987 28.509 20.620 1.00 12.16 113 ASP A N 1
ATOM 927 C CA . ASP A 1 113 ? -35.217 27.950 20.027 1.00 11.11 113 ASP A CA 1
ATOM 928 C C . ASP A 1 113 ? -34.998 26.469 19.784 1.00 10.93 113 ASP A C 1
ATOM 929 O O . ASP A 1 113 ? -35.206 25.881 18.732 1.00 11.12 113 ASP A O 1
ATOM 934 N N . PHE A 1 114 ? -34.626 25.843 20.906 1.00 11.06 114 PHE A N 1
ATOM 935 C CA . PHE A 1 114 ? -34.345 24.416 21.025 1.00 11.20 114 PHE A CA 1
ATOM 936 C C . PHE A 1 114 ? -35.568 23.618 20.581 1.00 12.35 114 PHE A C 1
ATOM 937 O O . PHE A 1 114 ? -35.480 22.724 19.759 1.00 13.94 114 PHE A O 1
ATOM 945 N N . GLU A 1 115 ? -36.665 23.890 21.242 1.00 12.47 115 GLU A N 1
ATOM 946 C CA . GLU A 1 115 ? -37.970 23.283 21.160 1.00 10.75 115 GLU A CA 1
ATOM 947 C C . GLU A 1 115 ? -38.288 22.842 19.737 1.00 9.79 115 GLU A C 1
ATOM 948 O O . GLU A 1 115 ? -38.161 21.643 19.409 1.00 10.47 115 GLU A O 1
ATOM 954 N N . THR A 1 116 ? -38.113 23.751 18.838 1.00 8.75 116 THR A N 1
ATOM 955 C CA . THR A 1 116 ? -38.354 23.710 17.411 1.00 9.09 116 THR A CA 1
ATOM 956 C C . THR A 1 116 ? -37.333 22.901 16.631 1.00 7.27 116 THR A C 1
ATOM 957 O O . THR A 1 116 ? -37.594 22.293 15.577 1.00 6.03 116 THR A O 1
ATOM 961 N N . LEU A 1 117 ? -36.104 22.953 17.123 1.00 7.85 117 LEU A N 1
ATOM 962 C CA . LEU A 1 117 ? -34.924 22.315 16.563 1.00 7.48 117 LEU A CA 1
ATOM 963 C C . LEU A 1 117 ? -35.012 20.835 16.850 1.00 8.81 117 LEU A C 1
ATOM 964 O O . LEU A 1 117 ? -35.088 20.048 15.911 1.00 10.85 117 LEU A O 1
ATOM 969 N N . LYS A 1 118 ? -35.174 20.506 18.106 1.00 8.46 118 LYS A N 1
ATOM 970 C CA . LYS A 1 118 ? -35.387 19.173 18.666 1.00 6.12 118 LYS A CA 1
ATOM 971 C C . LYS A 1 118 ? -36.200 18.280 17.749 1.00 6.97 118 LYS A C 1
ATOM 972 O O . LYS A 1 118 ? -35.692 17.264 17.263 1.00 10.76 118 LYS A O 1
ATOM 978 N N . VAL A 1 119 ? -37.292 18.803 17.265 1.00 6.36 119 VAL A N 1
ATOM 979 C CA . VAL A 1 119 ? -38.257 18.256 16.354 1.00 7.31 119 VAL A CA 1
ATOM 980 C C . VAL A 1 119 ? -37.560 17.583 15.141 1.00 7.26 119 VAL A C 1
ATOM 981 O O . VAL A 1 119 ? -37.603 16.370 14.959 1.00 8.69 119 VAL A O 1
ATOM 985 N N . ASP A 1 120 ? -36.873 18.391 14.390 1.00 7.43 120 ASP A N 1
ATOM 986 C CA . ASP A 1 120 ? -36.181 18.064 13.168 1.00 7.69 120 ASP A CA 1
ATOM 987 C C . ASP A 1 120 ? -35.119 16.989 13.398 1.00 8.85 120 ASP A C 1
ATOM 988 O O . ASP A 1 120 ? -35.122 15.958 12.708 1.00 10.97 120 ASP A O 1
ATOM 993 N N . PHE A 1 121 ? -34.281 17.210 14.377 1.00 8.44 121 PHE A N 1
ATOM 994 C CA . PHE A 1 121 ? -33.193 16.287 14.742 1.00 10.12 121 PHE A CA 1
ATOM 995 C C . PHE A 1 121 ? -33.765 14.932 15.171 1.00 10.00 121 PHE A C 1
ATOM 996 O O . PHE A 1 121 ? -33.304 13.864 14.673 1.00 10.05 121 PHE A O 1
ATOM 1004 N N . LEU A 1 122 ? -34.730 14.989 16.055 1.00 10.19 122 LEU A N 1
ATOM 1005 C CA . LEU A 1 122 ? -35.446 13.769 16.507 1.00 10.19 122 LEU A CA 1
ATOM 1006 C C . LEU A 1 122 ? -36.086 13.012 15.370 1.00 9.11 122 LEU A C 1
ATOM 1007 O O . LEU A 1 122 ? -35.999 11.754 15.315 1.00 10.13 122 LEU A O 1
ATOM 1012 N N . SER A 1 123 ? -36.576 13.718 14.354 1.00 8.38 123 SER A N 1
ATOM 1013 C CA . SER A 1 123 ? -37.143 13.138 13.144 1.00 5.83 123 SER A CA 1
ATOM 1014 C C . SER A 1 123 ? -36.180 12.120 12.504 1.00 5.74 123 SER A C 1
ATOM 1015 O O . SER A 1 123 ? -36.565 11.019 12.091 1.00 3.78 123 SER A O 1
ATOM 1018 N N . LYS A 1 124 ? -34.917 12.528 12.496 1.00 7.03 124 LYS A N 1
ATOM 1019 C CA . LYS A 1 124 ? -33.817 11.761 11.919 1.00 6.72 124 LYS A CA 1
ATOM 1020 C C . LYS A 1 124 ? -33.256 10.683 12.817 1.00 6.82 124 LYS A C 1
ATOM 1021 O O . LYS A 1 124 ? -32.730 9.658 12.285 1.00 5.10 124 LYS A O 1
ATOM 1027 N N . LEU A 1 125 ? -33.407 10.840 14.135 1.00 6.48 125 LEU A N 1
ATOM 1028 C CA . LEU A 1 125 ? -32.918 9.906 15.124 1.00 5.40 125 LEU A CA 1
ATOM 1029 C C . LEU A 1 125 ? -33.135 8.430 14.918 1.00 5.85 125 LEU A C 1
ATOM 1030 O O . LEU A 1 125 ? -32.110 7.696 15.030 1.00 6.92 125 LEU A O 1
ATOM 1035 N N . PRO A 1 126 ? -34.338 7.973 14.665 1.00 5.77 126 PRO A N 1
ATOM 1036 C CA . PRO A 1 126 ? -34.669 6.586 14.411 1.00 5.70 126 PRO A CA 1
ATOM 1037 C C . PRO A 1 126 ? -33.887 5.930 13.299 1.00 8.42 126 PRO A C 1
ATOM 1038 O O . PRO A 1 126 ? -33.677 4.693 13.370 1.00 9.13 126 PRO A O 1
ATOM 1042 N N . GLU A 1 127 ? -33.408 6.717 12.334 1.00 8.83 127 GLU A N 1
ATOM 1043 C CA . GLU A 1 127 ? -32.576 6.217 11.252 1.00 9.12 127 GLU A CA 1
ATOM 1044 C C . GLU A 1 127 ? -31.151 5.994 11.752 1.00 9.03 127 GLU A C 1
ATOM 1045 O O . GLU A 1 127 ? -30.616 4.878 11.625 1.00 9.16 127 GLU A O 1
ATOM 1051 N N . MET A 1 128 ? -30.556 6.978 12.375 1.00 9.20 128 MET A N 1
ATOM 1052 C CA . MET A 1 128 ? -29.235 6.971 12.966 1.00 7.70 128 MET A CA 1
ATOM 1053 C C . MET A 1 128 ? -29.049 5.796 13.923 1.00 9.12 128 MET A C 1
ATOM 1054 O O . MET A 1 128 ? -28.075 5.032 13.798 1.00 10.16 128 MET A O 1
ATOM 1059 N N . LEU A 1 129 ? -30.053 5.564 14.757 1.00 9.76 129 LEU A N 1
ATOM 1060 C CA . LEU A 1 129 ? -30.094 4.491 15.747 1.00 8.52 129 LEU A CA 1
ATOM 1061 C C . LEU A 1 129 ? -30.268 3.090 15.199 1.00 8.28 129 LEU A C 1
ATOM 1062 O O . LEU A 1 129 ? -29.647 2.131 15.738 1.00 8.20 129 LEU A O 1
ATOM 1067 N N . LYS A 1 130 ? -31.104 2.932 14.194 1.00 7.60 130 LYS A N 1
ATOM 1068 C CA . LYS A 1 130 ? -31.338 1.639 13.525 1.00 7.98 130 LYS A CA 1
ATOM 1069 C C . LYS A 1 130 ? -29.985 1.076 13.082 1.00 7.87 130 LYS A C 1
ATOM 1070 O O . LYS A 1 130 ? -29.736 -0.108 13.373 1.00 9.93 130 LYS A O 1
ATOM 1076 N N . MET A 1 131 ? -29.120 1.954 12.606 1.00 4.97 131 MET A N 1
ATOM 1077 C CA . MET A 1 131 ? -27.767 1.620 12.187 1.00 5.17 131 MET A CA 1
ATOM 1078 C C . MET A 1 131 ? -27.036 0.796 13.253 1.00 5.77 131 MET A C 1
ATOM 1079 O O . MET A 1 131 ? -26.629 -0.343 12.996 1.00 7.44 131 MET A O 1
ATOM 1084 N N . PHE A 1 132 ? -27.160 1.254 14.491 1.00 6.40 132 PHE A N 1
ATOM 1085 C CA . PHE A 1 132 ? -26.548 0.619 15.654 1.00 5.15 132 PHE A CA 1
ATOM 1086 C C . PHE A 1 132 ? -27.330 -0.600 16.091 1.00 6.93 132 PHE A C 1
ATOM 1087 O O . PHE A 1 132 ? -26.719 -1.643 16.433 1.00 7.71 132 PHE A O 1
ATOM 1095 N N . GLU A 1 133 ? -28.644 -0.507 16.080 1.00 8.33 133 GLU A N 1
ATOM 1096 C CA . GLU A 1 133 ? -29.535 -1.627 16.442 1.00 8.99 133 GLU A CA 1
ATOM 1097 C C . GLU A 1 133 ? -29.255 -2.834 15.546 1.00 10.15 133 GLU A C 1
ATOM 1098 O O . GLU A 1 133 ? -29.271 -3.996 15.989 1.00 12.22 133 GLU A O 1
ATOM 1104 N N . ASP A 1 134 ? -28.855 -2.544 14.338 1.00 9.76 134 ASP A N 1
ATOM 1105 C CA . ASP A 1 134 ? -28.495 -3.480 13.278 1.00 8.72 134 ASP A CA 1
ATOM 1106 C C . ASP A 1 134 ? -27.079 -3.992 13.443 1.00 8.32 134 ASP A C 1
ATOM 1107 O O . ASP A 1 134 ? -26.831 -5.230 13.368 1.00 8.28 134 ASP A O 1
ATOM 1112 N N . ARG A 1 135 ? -26.159 -3.104 13.757 1.00 6.93 135 ARG A N 1
ATOM 1113 C CA . ARG A 1 135 ? -24.767 -3.469 14.072 1.00 7.07 135 ARG A CA 1
ATOM 1114 C C . ARG A 1 135 ? -24.689 -4.238 15.394 1.00 9.03 135 ARG A C 1
ATOM 1115 O O . ARG A 1 135 ? -23.612 -4.853 15.677 1.00 10.49 135 ARG A O 1
ATOM 1123 N N . LEU A 1 136 ? -25.720 -4.180 16.220 1.00 8.26 136 LEU A N 1
ATOM 1124 C CA . LEU A 1 136 ? -25.791 -4.981 17.440 1.00 5.87 136 LEU A CA 1
ATOM 1125 C C . LEU A 1 136 ? -26.445 -6.331 17.169 1.00 5.46 136 LEU A C 1
ATOM 1126 O O . LEU A 1 136 ? -26.737 -7.076 18.127 1.00 8.74 136 LEU A O 1
ATOM 1131 N N . CYS A 1 137 ? -26.523 -6.723 15.910 1.00 6.56 137 CYS A N 1
ATOM 1132 C CA . CYS A 1 137 ? -27.111 -7.981 15.536 1.00 9.22 137 CYS A CA 1
ATOM 1133 C C . CYS A 1 137 ? -26.113 -9.114 15.806 1.00 9.37 137 CYS A C 1
ATOM 1134 O O . CYS A 1 137 ? -25.072 -9.307 15.187 1.00 7.36 137 CYS A O 1
ATOM 1137 N N . HIS A 1 138 ? -26.452 -9.736 16.944 1.00 10.46 138 HIS A N 1
ATOM 1138 C CA . HIS A 1 138 ? -25.683 -10.843 17.523 1.00 10.98 138 HIS A CA 1
ATOM 1139 C C . HIS A 1 138 ? -24.206 -10.412 17.691 1.00 10.41 138 HIS A C 1
ATOM 1140 O O . HIS A 1 138 ? -23.264 -10.717 16.971 1.00 10.73 138 HIS A O 1
ATOM 1147 N N . LYS A 1 139 ? -24.146 -9.372 18.495 1.00 9.73 139 LYS A N 1
ATOM 1148 C CA . LYS A 1 139 ? -22.923 -8.770 19.044 1.00 8.71 139 LYS A CA 1
ATOM 1149 C C . LYS A 1 139 ? -23.175 -8.514 20.518 1.00 7.92 139 LYS A C 1
ATOM 1150 O O . LYS A 1 139 ? -24.363 -8.507 20.991 1.00 8.46 139 LYS A O 1
ATOM 1156 N N . THR A 1 140 ? -22.131 -8.591 21.300 1.00 7.72 140 THR A N 1
ATOM 1157 C CA . THR A 1 140 ? -22.212 -8.222 22.751 1.00 9.45 140 THR A CA 1
ATOM 1158 C C . THR A 1 140 ? -22.089 -6.694 22.788 1.00 10.44 140 THR A C 1
ATOM 1159 O O . THR A 1 140 ? -22.825 -5.980 23.480 1.00 10.75 140 THR A O 1
ATOM 1163 N N . TYR A 1 141 ? -21.128 -6.241 21.990 1.00 10.07 141 TYR A N 1
ATOM 1164 C CA . TYR A 1 141 ? -20.755 -4.857 21.839 1.00 9.83 141 TYR A CA 1
ATOM 1165 C C . TYR A 1 141 ? -20.496 -4.485 20.376 1.00 9.19 141 TYR A C 1
ATOM 1166 O O . TYR A 1 141 ? -20.637 -5.245 19.395 1.00 6.35 141 TYR A O 1
ATOM 1175 N N . LEU A 1 142 ? -20.216 -3.194 20.211 1.00 7.07 142 LEU A N 1
ATOM 1176 C CA . LEU A 1 142 ? -19.757 -2.589 18.975 1.00 5.66 142 LEU A CA 1
ATOM 1177 C C . LEU A 1 142 ? -18.308 -3.117 18.812 1.00 5.96 142 LEU A C 1
ATOM 1178 O O . LEU A 1 142 ? -17.385 -2.972 19.607 1.00 4.97 142 LEU A O 1
ATOM 1183 N N . ASN A 1 143 ? -18.213 -3.851 17.751 1.00 7.72 143 ASN A N 1
ATOM 1184 C CA . ASN A 1 143 ? -17.078 -4.478 17.133 1.00 9.02 143 ASN A CA 1
ATOM 1185 C C . ASN A 1 143 ? -16.683 -5.828 17.664 1.00 8.49 143 ASN A C 1
ATOM 1186 O O . ASN A 1 143 ? -15.495 -6.245 17.669 1.00 10.24 143 ASN A O 1
ATOM 1191 N N . GLY A 1 144 ? -17.701 -6.623 17.966 1.00 8.11 144 GLY A N 1
ATOM 1192 C CA . GLY A 1 144 ? -17.538 -7.995 18.454 1.00 7.78 144 GLY A CA 1
ATOM 1193 C C . GLY A 1 144 ? -17.877 -8.082 19.934 1.00 7.75 144 GLY A C 1
ATOM 1194 O O . GLY A 1 144 ? -18.795 -7.414 20.410 1.00 8.10 144 GLY A O 1
ATOM 1195 N N . ASP A 1 145 ? -17.095 -8.876 20.615 1.00 6.93 145 ASP A N 1
ATOM 1196 C CA . ASP A 1 145 ? -17.281 -9.246 22.014 1.00 9.89 145 ASP A CA 1
ATOM 1197 C C . ASP A 1 145 ? -16.316 -8.653 23.018 1.00 9.62 145 ASP A C 1
ATOM 1198 O O . ASP A 1 145 ? -16.376 -8.969 24.232 1.00 10.00 145 ASP A O 1
ATOM 1203 N N . HIS A 1 146 ? -15.451 -7.775 22.605 1.00 10.90 146 HIS A N 1
ATOM 1204 C CA . HIS A 1 146 ? -14.580 -6.993 23.523 1.00 11.90 146 HIS A CA 1
ATOM 1205 C C . HIS A 1 146 ? -15.109 -5.559 23.532 1.00 12.00 146 HIS A C 1
ATOM 1206 O O . HIS A 1 146 ? -15.712 -5.140 22.508 1.00 14.38 146 HIS A O 1
ATOM 1213 N N . VAL A 1 147 ? -14.794 -4.810 24.586 1.00 12.03 147 VAL A N 1
ATOM 1214 C CA . VAL A 1 147 ? -15.116 -3.358 24.591 1.00 10.56 147 VAL A CA 1
ATOM 1215 C C . VAL A 1 147 ? -14.039 -2.689 23.668 1.00 10.89 147 VAL A C 1
ATOM 1216 O O . VAL A 1 147 ? -12.948 -3.194 23.384 1.00 10.24 147 VAL A O 1
ATOM 1220 N N . THR A 1 148 ? -14.472 -1.594 23.131 1.00 10.74 148 THR A N 1
ATOM 1221 C CA . THR A 1 148 ? -13.715 -0.652 22.304 1.00 10.23 148 THR A CA 1
ATOM 1222 C C . THR A 1 148 ? -14.186 0.748 22.749 1.00 10.30 148 THR A C 1
ATOM 1223 O O . THR A 1 148 ? -15.381 0.906 23.088 1.00 10.93 148 THR A O 1
ATOM 1227 N N . HIS A 1 149 ? -13.331 1.738 22.636 1.00 9.37 149 HIS A N 1
ATOM 1228 C CA . HIS A 1 149 ? -13.630 3.132 22.939 1.00 7.55 149 HIS A CA 1
ATOM 1229 C C . HIS A 1 149 ? -14.948 3.681 22.485 1.00 7.15 149 HIS A C 1
ATOM 1230 O O . HIS A 1 149 ? -15.593 4.371 23.310 1.00 8.45 149 HIS A O 1
ATOM 1237 N N . PRO A 1 150 ? -15.453 3.332 21.309 1.00 8.45 150 PRO A N 1
ATOM 1238 C CA . PRO A 1 150 ? -16.735 3.747 20.778 1.00 7.49 150 PRO A CA 1
ATOM 1239 C C . PRO A 1 150 ? -17.961 3.208 21.455 1.00 8.09 150 PRO A C 1
ATOM 1240 O O . PRO A 1 150 ? -19.040 3.813 21.309 1.00 8.82 150 PRO A O 1
ATOM 1244 N N . ASP A 1 151 ? -17.847 2.136 22.187 1.00 9.91 151 ASP A N 1
ATOM 1245 C CA . ASP A 1 151 ? -18.902 1.542 23.023 1.00 8.72 151 ASP A CA 1
ATOM 1246 C C . ASP A 1 151 ? -19.332 2.539 24.114 1.00 7.93 151 ASP A C 1
ATOM 1247 O O . ASP A 1 151 ? -20.538 2.777 24.283 1.00 7.03 151 ASP A O 1
ATOM 1252 N N . PHE A 1 152 ? -18.351 3.164 24.750 1.00 6.66 152 PHE A N 1
ATOM 1253 C CA . PHE A 1 152 ? -18.581 4.218 25.732 1.00 6.33 152 PHE A CA 1
ATOM 1254 C C . PHE A 1 152 ? -19.148 5.495 25.115 1.00 6.95 152 PHE A C 1
ATOM 1255 O O . PHE A 1 152 ? -19.709 6.341 25.835 1.00 10.01 152 PHE A O 1
ATOM 1263 N N . MET A 1 153 ? -18.895 5.679 23.854 1.00 7.11 153 MET A N 1
ATOM 1264 C CA . MET A 1 153 ? -19.331 6.786 23.027 1.00 6.94 153 MET A CA 1
ATOM 1265 C C . MET A 1 153 ? -20.801 6.692 22.646 1.00 7.90 153 MET A C 1
ATOM 1266 O O . MET A 1 153 ? -21.528 7.709 22.712 1.00 9.87 153 MET A O 1
ATOM 1271 N N . LEU A 1 154 ? -21.213 5.501 22.214 1.00 7.48 154 LEU A N 1
ATOM 1272 C CA . LEU A 1 154 ? -22.620 5.204 21.982 1.00 8.17 154 LEU A CA 1
ATOM 1273 C C . LEU A 1 154 ? -23.365 5.310 23.343 1.00 9.02 154 LEU A C 1
ATOM 1274 O O . LEU A 1 154 ? -24.411 5.955 23.395 1.00 9.74 154 LEU A O 1
ATOM 1279 N N . TYR A 1 155 ? -22.687 4.875 24.400 1.00 9.67 155 TYR A N 1
ATOM 1280 C CA . TYR A 1 155 ? -23.175 5.049 25.764 1.00 11.08 155 TYR A CA 1
ATOM 1281 C C . TYR A 1 155 ? -23.355 6.522 26.104 1.00 10.74 155 TYR A C 1
ATOM 1282 O O . TYR A 1 155 ? -24.562 6.834 26.301 1.00 14.64 155 TYR A O 1
ATOM 1291 N N . ASP A 1 156 ? -22.368 7.378 25.993 1.00 9.16 156 ASP A N 1
ATOM 1292 C CA . ASP A 1 156 ? -22.554 8.802 26.263 1.00 8.60 156 ASP A CA 1
ATOM 1293 C C . ASP A 1 156 ? -23.610 9.403 25.313 1.00 8.83 156 ASP A C 1
ATOM 1294 O O . ASP A 1 156 ? -24.386 10.241 25.847 1.00 7.17 156 ASP A O 1
ATOM 1299 N N . ALA A 1 157 ? -23.702 8.873 24.108 1.00 8.10 157 ALA A N 1
ATOM 1300 C CA . ALA A 1 157 ? -24.731 9.329 23.176 1.00 8.05 157 ALA A CA 1
ATOM 1301 C C . ALA A 1 157 ? -26.146 8.922 23.553 1.00 9.19 157 ALA A C 1
ATOM 1302 O O . ALA A 1 157 ? -27.093 9.701 23.270 1.00 8.62 157 ALA A O 1
ATOM 1304 N N . LEU A 1 158 ? -26.324 7.712 24.037 1.00 10.82 158 LEU A N 1
ATOM 1305 C CA . LEU A 1 158 ? -27.624 7.155 24.415 1.00 11.15 158 LEU A CA 1
ATOM 1306 C C . LEU A 1 158 ? -28.067 7.753 25.754 1.00 10.10 158 LEU A C 1
ATOM 1307 O O . LEU A 1 158 ? -29.209 8.186 25.863 1.00 9.37 158 LEU A O 1
ATOM 1312 N N . ASP A 1 159 ? -27.139 7.844 26.675 1.00 9.92 159 ASP A N 1
ATOM 1313 C CA . ASP A 1 159 ? -27.330 8.522 27.959 1.00 10.39 159 ASP A CA 1
ATOM 1314 C C . ASP A 1 159 ? -27.848 9.963 27.701 1.00 9.84 159 ASP A C 1
ATOM 1315 O O . ASP A 1 159 ? -28.784 10.362 28.390 1.00 10.61 159 ASP A O 1
ATOM 1320 N N . VAL A 1 160 ? -27.216 10.613 26.746 1.00 7.17 160 VAL A N 1
ATOM 1321 C CA . VAL A 1 160 ? -27.621 11.968 26.339 1.00 6.16 160 VAL A CA 1
ATOM 1322 C C . VAL A 1 160 ? -29.020 12.006 25.754 1.00 6.15 160 VAL A C 1
ATOM 1323 O O . VAL A 1 160 ? -29.868 12.782 26.243 1.00 4.83 160 VAL A O 1
ATOM 1327 N N . VAL A 1 161 ? -29.263 11.188 24.734 1.00 7.19 161 VAL A N 1
ATOM 1328 C CA . VAL A 1 161 ? -30.532 11.209 23.992 1.00 6.64 161 VAL A CA 1
ATOM 1329 C C . VAL A 1 161 ? -31.784 10.877 24.771 1.00 6.33 161 VAL A C 1
ATOM 1330 O O . VAL A 1 161 ? -32.887 11.386 24.373 1.00 6.32 161 VAL A O 1
ATOM 1334 N N . LEU A 1 162 ? -31.685 10.070 25.803 1.00 5.01 162 LEU A N 1
ATOM 1335 C CA . LEU A 1 162 ? -32.788 9.746 26.687 1.00 5.06 162 LEU A CA 1
ATOM 1336 C C . LEU A 1 162 ? -33.347 10.960 27.451 1.00 5.09 162 LEU A C 1
ATOM 1337 O O . LEU A 1 162 ? -34.497 10.934 27.927 1.00 6.03 162 LEU A O 1
ATOM 1342 N N . TYR A 1 163 ? -32.550 11.976 27.562 1.00 6.84 163 TYR A N 1
ATOM 1343 C CA . TYR A 1 163 ? -32.898 13.231 28.206 1.00 8.65 163 TYR A CA 1
ATOM 1344 C C . TYR A 1 163 ? -33.742 14.149 27.349 1.00 10.22 163 TYR A C 1
ATOM 1345 O O . TYR A 1 163 ? -34.344 15.115 27.897 1.00 12.87 163 TYR A O 1
ATOM 1354 N N . MET A 1 164 ? -33.806 13.900 26.059 1.00 10.54 164 MET A N 1
ATOM 1355 C CA . MET A 1 164 ? -34.669 14.602 25.111 1.00 9.31 164 MET A CA 1
ATOM 1356 C C . MET A 1 164 ? -36.069 13.928 25.202 1.00 9.58 164 MET A C 1
ATOM 1357 O O . MET A 1 164 ? -37.022 14.496 25.779 1.00 10.04 164 MET A O 1
ATOM 1362 N N . ASP A 1 165 ? -36.087 12.660 24.822 1.00 6.73 165 ASP A N 1
ATOM 1363 C CA . ASP A 1 165 ? -37.285 11.829 24.825 1.00 5.12 165 ASP A CA 1
ATOM 1364 C C . ASP A 1 165 ? -36.925 10.430 25.309 1.00 4.00 165 ASP A C 1
ATOM 1365 O O . ASP A 1 165 ? -36.491 9.557 24.538 1.00 2.99 165 ASP A O 1
ATOM 1370 N N . PRO A 1 166 ? -37.199 10.170 26.567 1.00 4.98 166 PRO A N 1
ATOM 1371 C CA . PRO A 1 166 ? -36.980 8.888 27.239 1.00 7.07 166 PRO A CA 1
ATOM 1372 C C . PRO A 1 166 ? -37.517 7.673 26.487 1.00 9.28 166 PRO A C 1
ATOM 1373 O O . PRO A 1 166 ? -37.034 6.536 26.652 1.00 9.50 166 PRO A O 1
ATOM 1377 N N . MET A 1 167 ? -38.514 7.941 25.670 1.00 10.59 167 MET A N 1
ATOM 1378 C CA . MET A 1 167 ? -39.182 6.930 24.841 1.00 12.39 167 MET A CA 1
ATOM 1379 C C . MET A 1 167 ? -38.453 6.575 23.573 1.00 11.26 167 MET A C 1
ATOM 1380 O O . MET A 1 167 ? -38.605 5.446 23.033 1.00 8.44 167 MET A O 1
ATOM 1385 N N . CYS A 1 168 ? -37.586 7.446 23.067 1.00 10.94 168 CYS A N 1
ATOM 1386 C CA . CYS A 1 168 ? -36.860 7.337 21.812 1.00 7.90 168 CYS A CA 1
ATOM 1387 C C . CYS A 1 168 ? -36.207 5.970 21.705 1.00 7.88 168 CYS A C 1
ATOM 1388 O O . CYS A 1 168 ? -36.528 5.290 20.708 1.00 13.03 168 CYS A O 1
ATOM 1391 N N . LEU A 1 169 ? -35.741 5.429 22.808 1.00 7.41 169 LEU A N 1
ATOM 1392 C CA . LEU A 1 169 ? -35.085 4.136 22.842 1.00 6.96 169 LEU A CA 1
ATOM 1393 C C . LEU A 1 169 ? -35.916 2.901 22.967 1.00 6.82 169 LEU A C 1
ATOM 1394 O O . LEU A 1 169 ? -35.331 1.769 22.832 1.00 7.00 169 LEU A O 1
ATOM 1399 N N . ASP A 1 170 ? -37.214 3.013 23.108 1.00 7.51 170 ASP A N 1
ATOM 1400 C CA . ASP A 1 170 ? -38.111 1.840 23.253 1.00 6.99 170 ASP A CA 1
ATOM 1401 C C . ASP A 1 170 ? -38.223 1.061 21.942 1.00 6.43 170 ASP A C 1
ATOM 1402 O O . ASP A 1 170 ? -38.431 -0.162 22.011 1.00 6.91 170 ASP A O 1
ATOM 1407 N N . ALA A 1 171 ? -38.123 1.710 20.816 1.00 5.32 171 ALA A N 1
ATOM 1408 C CA . ALA A 1 171 ? -38.140 1.062 19.513 1.00 6.78 171 ALA A CA 1
ATOM 1409 C C . ALA A 1 171 ? -36.897 0.245 19.200 1.00 7.67 171 ALA A C 1
ATOM 1410 O O . ALA A 1 171 ? -36.869 -0.441 18.146 1.00 8.20 171 ALA A O 1
ATOM 1412 N N . PHE A 1 172 ? -35.906 0.245 20.087 1.00 6.46 172 PHE A N 1
ATOM 1413 C CA . PHE A 1 172 ? -34.605 -0.420 19.783 1.00 6.15 172 PHE A CA 1
ATOM 1414 C C . PHE A 1 172 ? -34.103 -1.135 21.036 1.00 6.83 172 PHE A C 1
ATOM 1415 O O . PHE A 1 172 ? -33.327 -0.611 21.868 1.00 7.50 172 PHE A O 1
ATOM 1423 N N . PRO A 1 173 ? -34.562 -2.374 21.191 1.00 6.17 173 PRO A N 1
ATOM 1424 C CA . PRO A 1 173 ? -34.293 -3.196 22.364 1.00 6.66 173 PRO A CA 1
ATOM 1425 C C . PRO A 1 173 ? -32.837 -3.475 22.620 1.00 5.93 173 PRO A C 1
ATOM 1426 O O . PRO A 1 173 ? -32.334 -3.288 23.756 1.00 8.63 173 PRO A O 1
ATOM 1430 N N . LYS A 1 174 ? -32.124 -3.900 21.636 1.00 4.31 174 LYS A N 1
ATOM 1431 C CA . LYS A 1 174 ? -30.713 -4.258 21.629 1.00 4.60 174 LYS A CA 1
ATOM 1432 C C . LYS A 1 174 ? -29.828 -3.135 22.126 1.00 6.72 174 LYS A C 1
ATOM 1433 O O . LYS A 1 174 ? -28.760 -3.381 22.709 1.00 8.97 174 LYS A O 1
ATOM 1439 N N . LEU A 1 175 ? -30.285 -1.919 21.885 1.00 7.62 175 LEU A N 1
ATOM 1440 C CA . LEU A 1 175 ? -29.636 -0.686 22.366 1.00 6.78 175 LEU A CA 1
ATOM 1441 C C . LEU A 1 175 ? -29.831 -0.535 23.869 1.00 7.05 175 LEU A C 1
ATOM 1442 O O . LEU A 1 175 ? -28.849 -0.246 24.587 1.00 8.42 175 LEU A O 1
ATOM 1447 N N . VAL A 1 176 ? -31.023 -0.832 24.330 1.00 6.76 176 VAL A N 1
ATOM 1448 C CA . VAL A 1 176 ? -31.351 -0.856 25.754 1.00 6.02 176 VAL A CA 1
ATOM 1449 C C . VAL A 1 176 ? -30.565 -1.998 26.428 1.00 5.74 176 VAL A C 1
ATOM 1450 O O . VAL A 1 176 ? -29.949 -1.754 27.476 1.00 6.88 176 VAL A O 1
ATOM 1454 N N . CYS A 1 177 ? -30.451 -3.134 25.779 1.00 6.06 177 CYS A N 1
ATOM 1455 C CA . CYS A 1 177 ? -29.657 -4.274 26.214 1.00 6.01 177 CYS A CA 1
ATOM 1456 C C . CYS A 1 177 ? -28.169 -3.872 26.334 1.00 5.81 177 CYS A C 1
ATOM 1457 O O . CYS A 1 177 ? -27.484 -4.358 27.225 1.00 6.01 177 CYS A O 1
ATOM 1460 N N . PHE A 1 178 ? -27.737 -3.024 25.415 1.00 7.12 178 PHE A N 1
ATOM 1461 C CA . PHE A 1 178 ? -26.370 -2.518 25.313 1.00 7.88 178 PHE A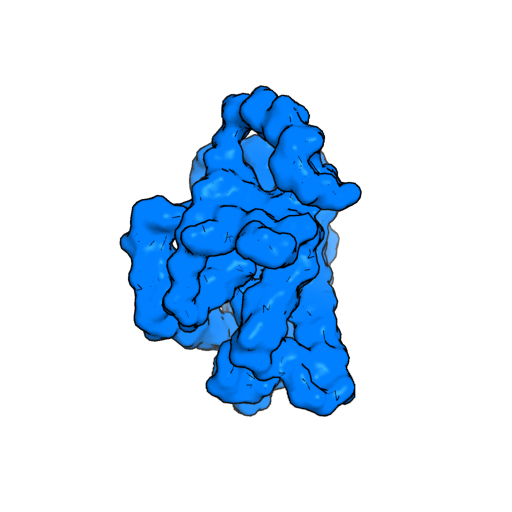 CA 1
ATOM 1462 C C . PHE A 1 178 ? -26.032 -1.656 26.534 1.00 9.28 178 PHE A C 1
ATOM 1463 O O . PHE A 1 178 ? -24.962 -1.811 27.128 1.00 11.52 178 PHE A O 1
ATOM 1471 N N . LYS A 1 179 ? -26.918 -0.737 26.819 1.00 10.60 179 LYS A N 1
ATOM 1472 C CA . LYS A 1 179 ? -26.818 0.161 27.987 1.00 10.45 179 LYS A CA 1
ATOM 1473 C C . LYS A 1 179 ? -26.825 -0.684 29.243 1.00 10.99 179 LYS A C 1
ATOM 1474 O O . LYS A 1 179 ? -25.832 -0.546 29.980 1.00 13.29 179 LYS A O 1
ATOM 1480 N N . LYS A 1 180 ? -27.669 -1.695 29.371 1.00 11.89 180 LYS A N 1
ATOM 1481 C CA . LYS A 1 180 ? -27.657 -2.593 30.524 1.00 13.40 180 LYS A CA 1
ATOM 1482 C C . LYS A 1 180 ? -26.331 -3.362 30.653 1.00 13.02 180 LYS A C 1
ATOM 1483 O O . LYS A 1 180 ? -25.781 -3.430 31.769 1.00 14.81 180 LYS A O 1
ATOM 1489 N N . ARG A 1 181 ? -25.829 -3.837 29.547 1.00 10.58 181 ARG A N 1
ATOM 1490 C CA . ARG A 1 181 ? -24.600 -4.626 29.485 1.00 10.14 181 ARG A CA 1
ATOM 1491 C C . ARG A 1 181 ? -23.348 -3.849 29.807 1.00 9.04 181 ARG A C 1
ATOM 1492 O O . ARG A 1 181 ? -22.371 -4.458 30.303 1.00 7.72 181 ARG A O 1
ATOM 1500 N N . ILE A 1 182 ? -23.339 -2.576 29.480 1.00 9.19 182 ILE A N 1
ATOM 1501 C CA . ILE A 1 182 ? -22.186 -1.670 29.714 1.00 8.45 182 ILE A CA 1
ATOM 1502 C C . ILE A 1 182 ? -22.021 -1.443 31.223 1.00 8.96 182 ILE A C 1
ATOM 1503 O O . ILE A 1 182 ? -20.908 -1.360 31.766 1.00 10.53 182 ILE A O 1
ATOM 1508 N N . GLU A 1 183 ? -23.125 -1.058 31.790 1.00 6.73 183 GLU A N 1
ATOM 1509 C CA . GLU A 1 183 ? -23.290 -0.730 33.190 1.00 5.99 183 GLU A CA 1
ATOM 1510 C C . GLU A 1 183 ? -23.091 -1.958 34.061 1.00 7.80 183 GLU A C 1
ATOM 1511 O O . GLU A 1 183 ? -22.721 -1.801 35.246 1.00 10.20 183 GLU A O 1
ATOM 1517 N N . ALA A 1 184 ? -23.315 -3.137 33.492 1.00 7.99 184 ALA A N 1
ATOM 1518 C CA . ALA A 1 184 ? -23.118 -4.408 34.186 1.00 5.26 184 ALA A CA 1
ATOM 1519 C C . ALA A 1 184 ? -21.663 -4.675 34.504 1.00 5.67 184 ALA A C 1
ATOM 1520 O O . ALA A 1 184 ? -21.333 -5.432 35.454 1.00 4.32 184 ALA A O 1
ATOM 1522 N N . ILE A 1 185 ? -20.766 -3.964 33.817 1.00 5.76 185 ILE A N 1
ATOM 1523 C CA . ILE A 1 185 ? -19.326 -3.998 34.095 1.00 6.22 185 ILE A CA 1
ATOM 1524 C C . ILE A 1 185 ? -19.245 -3.499 35.549 1.00 8.49 185 ILE A C 1
ATOM 1525 O O . ILE A 1 185 ? -19.852 -2.455 35.832 1.00 9.90 185 ILE A O 1
ATOM 1530 N N . PRO A 1 186 ? -18.564 -4.288 36.363 1.00 9.77 186 PRO A N 1
ATOM 1531 C CA . PRO A 1 186 ? -18.325 -3.905 37.765 1.00 9.24 186 PRO A CA 1
ATOM 1532 C C . PRO A 1 186 ? -17.669 -2.523 37.859 1.00 7.97 186 PRO A C 1
ATOM 1533 O O . PRO A 1 186 ? -18.052 -1.753 38.755 1.00 10.65 186 PRO A O 1
ATOM 1537 N N . GLN A 1 187 ? -16.874 -2.200 36.870 1.00 5.40 187 GLN A N 1
ATOM 1538 C CA . GLN A 1 187 ? -16.192 -0.919 36.764 1.00 5.38 187 GLN A CA 1
ATOM 1539 C C . GLN A 1 187 ? -17.144 0.194 36.349 1.00 2.90 187 GLN A C 1
ATOM 1540 O O . GLN A 1 187 ? -16.964 1.314 36.848 1.00 2.00 187 GLN A O 1
ATOM 1546 N N . ILE A 1 188 ? -18.105 -0.113 35.491 1.00 3.44 188 ILE A N 1
ATOM 1547 C CA . ILE A 1 188 ? -19.082 0.925 35.086 1.00 5.66 188 ILE A CA 1
ATOM 1548 C C . ILE A 1 188 ? -20.058 1.131 36.238 1.00 5.94 188 ILE A C 1
ATOM 1549 O O . ILE A 1 188 ? -20.313 2.279 36.641 1.00 6.28 188 ILE A O 1
ATOM 1554 N N . ASP A 1 189 ? -20.513 0.053 36.775 1.00 7.18 189 ASP A N 1
ATOM 1555 C CA . ASP A 1 189 ? -21.418 -0.030 37.910 1.00 8.97 189 ASP A CA 1
ATOM 1556 C C . ASP A 1 189 ? -20.993 0.840 39.085 1.00 10.09 189 ASP A C 1
ATOM 1557 O O . ASP A 1 189 ? -21.726 1.805 39.419 1.00 11.52 189 ASP A O 1
ATOM 1562 N N . LYS A 1 190 ? -19.851 0.522 39.673 1.00 10.44 190 LYS A N 1
ATOM 1563 C CA . LYS A 1 190 ? -19.313 1.240 40.811 1.00 10.79 190 LYS A CA 1
ATOM 1564 C C . LYS A 1 190 ? -19.072 2.709 40.493 1.00 12.20 190 LYS A C 1
ATOM 1565 O O . LYS A 1 190 ? -19.371 3.516 41.403 1.00 16.23 190 LYS A O 1
ATOM 1571 N N . TYR A 1 191 ? -18.594 3.005 39.293 1.00 11.29 191 TYR A N 1
ATOM 1572 C CA . TYR A 1 191 ? -18.337 4.378 38.882 1.00 10.87 191 TYR A CA 1
ATOM 1573 C C . TYR A 1 191 ? -19.556 5.283 38.931 1.00 9.58 191 TYR A C 1
ATOM 1574 O O . TYR A 1 191 ? -19.514 6.330 39.635 1.00 10.77 191 TYR A O 1
ATOM 1583 N N . LEU A 1 192 ? -20.541 5.026 38.129 1.00 6.98 192 LEU A N 1
ATOM 1584 C CA . LEU A 1 192 ? -21.813 5.755 38.085 1.00 7.58 192 LEU A CA 1
ATOM 1585 C C . LEU A 1 192 ? -22.433 5.948 39.460 1.00 6.85 192 LEU A C 1
ATOM 1586 O O . LEU A 1 192 ? -23.178 6.918 39.677 1.00 8.77 192 LEU A O 1
ATOM 1591 N N . LYS A 1 193 ? -22.024 5.131 40.421 1.00 5.93 193 LYS A N 1
ATOM 1592 C CA . LYS A 1 193 ? -22.474 5.174 41.802 1.00 5.96 193 LYS A CA 1
ATOM 1593 C C . LYS A 1 193 ? -21.462 5.709 42.799 1.00 5.35 193 LYS A C 1
ATOM 1594 O O . LYS A 1 193 ? -21.610 5.496 44.037 1.00 6.06 193 LYS A O 1
ATOM 1600 N N . SER A 1 194 ? -20.583 6.599 42.368 1.00 4.67 194 SER A N 1
ATOM 1601 C CA . SER A 1 194 ? -19.528 7.173 43.197 1.00 5.85 194 SER A CA 1
ATOM 1602 C C . SER A 1 194 ? -19.570 8.691 43.248 1.00 6.08 194 SER A C 1
ATOM 1603 O O . SER A 1 194 ? -20.271 9.388 42.504 1.00 6.96 194 SER A O 1
ATOM 1606 N N . SER A 1 195 ? -18.727 9.225 44.092 1.00 6.64 195 SER A N 1
ATOM 1607 C CA . SER A 1 195 ? -18.477 10.649 44.282 1.00 8.41 195 SER A CA 1
ATOM 1608 C C . SER A 1 195 ? -17.883 11.253 43.024 1.00 7.40 195 SER A C 1
ATOM 1609 O O . SER A 1 195 ? -18.329 12.303 42.552 1.00 9.86 195 SER A O 1
ATOM 1612 N N . LYS A 1 196 ? -17.008 10.511 42.376 1.00 6.92 196 LYS A N 1
ATOM 1613 C CA . LYS A 1 196 ? -16.298 10.944 41.185 1.00 6.10 196 LYS A CA 1
ATOM 1614 C C . LYS A 1 196 ? -17.189 11.253 40.007 1.00 5.47 196 LYS A C 1
ATOM 1615 O O . LYS A 1 196 ? -16.879 12.197 39.249 1.00 6.13 196 LYS A O 1
ATOM 1621 N N . TYR A 1 197 ? -18.216 10.506 39.785 1.00 4.45 197 TYR A N 1
ATOM 1622 C CA . TYR A 1 197 ? -19.171 10.620 38.674 1.00 6.26 197 TYR A CA 1
ATOM 1623 C C . TYR A 1 197 ? -19.902 11.922 38.502 1.00 6.31 197 TYR A C 1
ATOM 1624 O O . TYR A 1 197 ? -20.838 12.255 39.296 1.00 7.86 197 TYR A O 1
ATOM 1633 N N . ILE A 1 198 ? -19.703 12.629 37.380 1.00 6.79 198 ILE A N 1
ATOM 1634 C CA . ILE A 1 198 ? -20.387 13.908 37.067 1.00 6.75 198 ILE A CA 1
ATOM 1635 C C . ILE A 1 198 ? -21.721 13.638 36.370 1.00 6.33 198 ILE A C 1
ATOM 1636 O O . ILE A 1 198 ? -21.760 13.576 35.137 1.00 8.75 198 ILE A O 1
ATOM 1641 N N . ALA A 1 199 ? -22.803 13.639 37.090 1.00 8.47 199 ALA A N 1
ATOM 1642 C CA . ALA A 1 199 ? -24.139 13.313 36.559 1.00 9.98 199 ALA A CA 1
ATOM 1643 C C . ALA A 1 199 ? -24.848 14.375 35.799 1.00 10.53 199 ALA A C 1
ATOM 1644 O O . ALA A 1 199 ? -26.041 14.184 35.357 1.00 11.31 199 ALA A O 1
ATOM 1646 N N . TRP A 1 200 ? -24.307 15.576 35.700 1.00 9.51 200 TRP A N 1
ATOM 1647 C CA . TRP A 1 200 ? -24.934 16.787 35.159 1.00 7.19 200 TRP A CA 1
ATOM 1648 C C . TRP A 1 200 ? -23.990 17.970 35.443 1.00 5.31 200 TRP A C 1
ATOM 1649 O O . TRP A 1 200 ? -23.340 17.958 36.499 1.00 3.09 200 TRP A O 1
ATOM 1660 N N . PRO A 1 201 ? -24.018 18.997 34.617 1.00 4.27 201 PRO A N 1
ATOM 1661 C CA . PRO A 1 201 ? -24.759 19.143 33.378 1.00 3.48 201 PRO A CA 1
ATOM 1662 C C . PRO A 1 201 ? -24.218 18.214 32.307 1.00 4.59 201 PRO A C 1
ATOM 1663 O O . PRO A 1 201 ? -23.251 17.493 32.500 1.00 4.86 201 PRO A O 1
ATOM 1667 N N . LEU A 1 202 ? -24.886 18.250 31.201 1.00 7.31 202 LEU A N 1
ATOM 1668 C CA . LEU A 1 202 ? -24.683 17.413 30.012 1.00 8.36 202 LEU A CA 1
ATOM 1669 C C . LEU A 1 202 ? -23.956 18.202 28.959 1.00 7.70 202 LEU A C 1
ATOM 1670 O O . LEU A 1 202 ? -23.108 17.687 28.227 1.00 7.45 202 LEU A O 1
ATOM 1675 N N . GLN A 1 203 ? -24.214 19.475 28.922 1.00 7.20 203 GLN A N 1
ATOM 1676 C CA . GLN A 1 203 ? -23.638 20.549 28.141 1.00 6.38 203 GLN A CA 1
ATOM 1677 C C . GLN A 1 203 ? -23.132 21.653 29.052 1.00 7.21 203 GLN A C 1
ATOM 1678 O O . GLN A 1 203 ? -23.412 21.577 30.271 1.00 8.35 203 GLN A O 1
ATOM 1684 N N . GLY A 1 204 ? -22.520 22.711 28.499 1.00 8.43 204 GLY A N 1
ATOM 1685 C CA . GLY A 1 204 ? -22.140 23.895 29.326 1.00 8.73 204 GLY A CA 1
ATOM 1686 C C . GLY A 1 204 ? -23.423 24.500 29.894 1.00 10.95 204 GLY A C 1
ATOM 1687 O O . GLY A 1 204 ? -24.516 24.438 29.270 1.00 14.06 204 GLY A O 1
ATOM 1688 N N . TRP A 1 205 ? -23.430 24.875 31.118 1.00 12.29 205 TRP A N 1
ATOM 1689 C CA . TRP A 1 205 ? -24.503 25.435 31.939 1.00 11.01 205 TRP A CA 1
ATOM 1690 C C . TRP A 1 205 ? -25.344 26.526 31.277 1.00 11.18 205 TRP A C 1
ATOM 1691 O O . TRP A 1 205 ? -26.433 26.910 31.772 1.00 12.03 205 TRP A O 1
ATOM 1702 N N . GLN A 1 206 ? -24.873 27.113 30.205 1.00 11.14 206 GLN A N 1
ATOM 1703 C CA . GLN A 1 206 ? -25.549 28.052 29.337 1.00 10.07 206 GLN A CA 1
ATOM 1704 C C . GLN A 1 206 ? -26.620 27.369 28.445 1.00 9.33 206 GLN A C 1
ATOM 1705 O O . GLN A 1 206 ? -27.583 28.025 27.978 1.00 8.85 206 GLN A O 1
ATOM 1711 N N . ALA A 1 207 ? -26.470 26.120 28.110 1.00 8.47 207 ALA A N 1
ATOM 1712 C CA . ALA A 1 207 ? -27.277 25.350 27.204 1.00 8.80 207 ALA A CA 1
ATOM 1713 C C . ALA A 1 207 ? -28.738 25.143 27.580 1.00 9.27 207 ALA A C 1
ATOM 1714 O O . ALA A 1 207 ? -29.089 24.620 28.635 1.00 10.47 207 ALA A O 1
ATOM 1716 N N . THR A 1 208 ? -29.605 25.337 26.593 1.00 9.83 208 THR A N 1
ATOM 1717 C CA . THR A 1 208 ? -31.042 25.191 26.609 1.00 7.77 208 THR A CA 1
ATOM 1718 C C . THR A 1 208 ? -31.480 23.742 26.838 1.00 7.57 208 THR A C 1
ATOM 1719 O O . THR A 1 208 ? -32.612 23.524 27.296 1.00 5.68 208 THR A O 1
ATOM 1723 N N . PHE A 1 209 ? -30.690 22.807 26.360 1.00 9.54 209 PHE A N 1
ATOM 1724 C CA . PHE A 1 209 ? -30.920 21.379 26.610 1.00 11.20 209 PHE A CA 1
ATOM 1725 C C . PHE A 1 209 ? -29.670 20.838 27.339 1.00 11.13 209 PHE A C 1
ATOM 1726 O O . PHE A 1 209 ? -28.548 21.047 26.892 1.00 12.96 209 PHE A O 1
ATOM 1734 N N . GLY A 1 210 ? -29.947 19.928 28.243 1.00 11.83 210 GLY A N 1
ATOM 1735 C CA . GLY A 1 210 ? -28.906 19.230 29.037 1.00 13.36 210 GLY A CA 1
ATOM 1736 C C . GLY A 1 210 ? -27.997 20.194 29.791 1.00 13.88 210 GLY A C 1
ATOM 1737 O O . GLY A 1 210 ? -26.808 19.919 30.085 1.00 13.09 210 GLY A O 1
ATOM 1738 N N . GLY A 1 211 ? -28.564 21.355 30.082 1.00 15.04 211 GLY A N 1
ATOM 1739 C CA . GLY A 1 211 ? -27.881 22.455 30.711 1.00 15.86 211 GLY A CA 1
ATOM 1740 C C . GLY A 1 211 ? -28.563 22.878 31.997 1.00 15.79 211 GLY A C 1
ATOM 1741 O O . GLY A 1 211 ? -28.822 22.122 32.919 1.00 15.05 211 GLY A O 1
ATOM 1742 N N . GLY A 1 212 ? -28.709 24.199 32.037 1.00 17.21 212 GLY A N 1
ATOM 1743 C CA . GLY A 1 212 ? -29.222 24.928 33.228 1.00 16.41 212 GLY A CA 1
ATOM 1744 C C . GLY A 1 212 ? -28.089 24.778 34.277 1.00 14.70 212 GLY A C 1
ATOM 1745 O O . GLY A 1 212 ? -26.928 25.135 34.054 1.00 13.92 212 GLY A O 1
ATOM 1746 N N . ASP A 1 213 ? -28.516 24.106 35.348 1.00 12.79 213 ASP A N 1
ATOM 1747 C CA . ASP A 1 213 ? -27.590 23.830 36.479 1.00 11.46 213 ASP A CA 1
ATOM 1748 C C . ASP A 1 213 ? -27.952 22.570 37.207 1.00 10.94 213 ASP A C 1
ATOM 1749 O O . ASP A 1 213 ? -27.133 22.129 38.054 1.00 11.53 213 ASP A O 1
ATOM 1754 N N . HIS A 1 214 ? -29.071 21.939 36.949 1.00 11.57 214 HIS A N 1
ATOM 1755 C CA . HIS A 1 214 ? -29.584 20.761 37.727 1.00 12.06 214 HIS A CA 1
ATOM 1756 C C . HIS A 1 214 ? -30.483 19.857 36.920 1.00 12.19 214 HIS A C 1
ATOM 1757 O O . HIS A 1 214 ? -30.909 20.272 35.818 1.00 11.87 214 HIS A O 1
ATOM 1764 N N . PRO A 1 215 ? -30.591 18.584 37.285 1.00 12.40 215 PRO A N 1
ATOM 1765 C CA . PRO A 1 215 ? -31.211 17.502 36.482 1.00 11.67 215 PRO A CA 1
ATOM 1766 C C . PRO A 1 215 ? -32.646 17.815 36.125 1.00 11.32 215 PRO A C 1
ATOM 1767 O O . PRO A 1 215 ? -33.362 18.516 36.880 1.00 11.44 215 PRO A O 1
ATOM 1771 N N . PRO A 1 216 ? -33.021 17.400 34.902 1.00 11.44 216 PRO A N 1
ATOM 1772 C CA . PRO A 1 216 ? -34.131 17.943 34.181 1.00 11.90 216 PRO A CA 1
ATOM 1773 C C . PRO A 1 216 ? -35.551 17.562 34.295 1.00 12.32 216 PRO A C 1
ATOM 1774 O O . PRO A 1 216 ? -36.066 16.488 33.933 1.00 12.89 216 PRO A O 1
ATOM 1778 N N . LYS A 1 217 ? -36.272 18.628 34.715 1.00 13.53 217 LYS A N 1
ATOM 1779 C CA . LYS A 1 217 ? -37.769 18.570 34.639 1.00 13.61 217 LYS A CA 1
ATOM 1780 C C . LYS A 1 217 ? -38.104 19.063 33.246 1.00 11.40 217 LYS A C 1
ATOM 1781 O O . LYS A 1 217 ? -37.242 18.899 32.331 1.00 9.03 217 LYS A O 1
ATOM 1787 N N . SER A 1 218 ? -39.311 19.517 33.016 1.00 12.25 218 SER A N 1
ATOM 1788 C CA . SER A 1 218 ? -39.721 19.999 31.704 1.00 13.88 218 SER A CA 1
ATOM 1789 C C . SER A 1 218 ? -39.114 21.381 31.478 1.00 15.88 218 SER A C 1
ATOM 1790 O O . SER A 1 218 ? -38.375 21.993 32.283 1.00 16.72 218 SER A O 1
ATOM 1793 N N . ASP A 1 219 ? -39.399 21.893 30.312 1.00 15.58 219 ASP A N 1
ATOM 1794 C CA . ASP A 1 219 ? -39.199 23.241 29.809 1.00 15.41 219 ASP A CA 1
ATOM 1795 C C . ASP A 1 219 ? -40.022 23.325 28.512 1.00 16.53 219 ASP A C 1
ATOM 1796 O O . ASP A 1 219 ? -39.759 24.163 27.631 1.00 19.25 219 ASP A O 1
ATOM 1801 N N . LEU A 1 220 ? -41.015 22.419 28.356 1.00 17.11 220 LEU A N 1
ATOM 1802 C CA . LEU A 1 220 ? -41.530 22.092 27.036 1.00 17.57 220 LEU A CA 1
ATOM 1803 C C . LEU A 1 220 ? -43.014 22.067 26.787 1.00 18.89 220 LEU A C 1
ATOM 1804 O O . LEU A 1 220 ? -43.907 22.832 27.206 1.00 19.37 220 LEU A O 1
ATOM 1809 N N . VAL A 1 221 ? -43.408 21.255 25.834 1.00 19.67 221 VAL A N 1
ATOM 1810 C CA . VAL A 1 221 ? -44.598 20.750 25.313 1.00 19.86 221 VAL A CA 1
ATOM 1811 C C . VAL A 1 221 ? -44.380 19.181 25.360 1.00 20.61 221 VAL A C 1
ATOM 1812 O O . VAL A 1 221 ? -43.294 18.693 24.999 1.00 23.07 221 VAL A O 1
ATOM 1816 N N . PRO A 1 222 ? -45.444 18.523 25.622 1.00 20.41 222 PRO A N 1
ATOM 1817 C CA . PRO A 1 222 ? -45.605 17.054 25.334 1.00 20.12 222 PRO A CA 1
ATOM 1818 C C . PRO A 1 222 ? -46.556 16.938 24.131 1.00 18.62 222 PRO A C 1
ATOM 1819 O O . PRO A 1 222 ? -46.861 18.017 23.488 1.00 17.25 222 PRO A O 1
ATOM 1823 N N . ARG A 1 223 ? -47.141 15.796 23.858 1.00 18.53 223 ARG A N 1
ATOM 1824 C CA . ARG A 1 223 ? -48.185 15.695 22.808 1.00 19.84 223 ARG A CA 1
ATOM 1825 C C . ARG A 1 223 ? -49.244 14.645 23.104 1.00 21.05 223 ARG A C 1
ATOM 1826 O O . ARG A 1 223 ? -50.440 14.787 22.699 1.00 19.24 223 ARG A O 1
ATOM 1834 N N . GLY A 1 224 ? -48.846 13.556 23.726 1.00 21.32 224 GLY A N 1
ATOM 1835 C CA . GLY A 1 224 ? -49.605 12.471 24.215 1.00 21.49 224 GLY A CA 1
ATOM 1836 C C . GLY A 1 224 ? -50.979 12.157 23.720 1.00 20.82 224 GLY A C 1
ATOM 1837 O O . GLY A 1 224 ? -51.215 11.016 23.240 1.00 20.18 224 GLY A O 1
ATOM 1838 N N . SER A 1 225 ? -51.929 13.056 23.987 1.00 20.52 225 SER A N 1
ATOM 1839 C CA . SER A 1 225 ? -53.300 12.892 23.456 1.00 22.66 225 SER A CA 1
ATOM 1840 C C . SER A 1 225 ? -54.032 14.207 23.320 1.00 23.33 225 SER A C 1
ATOM 1841 O O . SER A 1 225 ? -53.774 15.198 24.005 1.00 23.94 225 SER A O 1
ATOM 1844 N N . MET A 1 226 ? -55.037 14.187 22.455 1.00 25.22 226 MET A N 1
ATOM 1845 C CA . MET A 1 226 ? -55.910 15.292 22.069 1.00 24.90 226 MET A CA 1
ATOM 1846 C C . MET A 1 226 ? -56.620 15.844 23.320 1.00 24.71 226 MET A C 1
ATOM 1847 O O . MET A 1 226 ? -57.211 15.156 24.151 1.00 22.13 226 MET A O 1
ATOM 1852 N N . GLU A 1 227 ? -56.429 17.143 23.482 1.00 25.12 227 GLU A N 1
ATOM 1853 C CA . GLU A 1 227 ? -56.793 17.996 24.562 1.00 23.98 227 GLU A CA 1
ATOM 1854 C C . GLU A 1 227 ? -56.464 17.471 25.939 1.00 24.22 227 GLU A C 1
ATOM 1855 O O . GLU A 1 227 ? -57.149 16.547 26.481 1.00 27.28 227 GLU A O 1
ATOM 1861 N N . LEU A 1 228 ? -55.546 18.132 26.645 1.00 21.99 228 LEU A N 1
ATOM 1862 C CA . LEU A 1 228 ? -55.302 17.989 28.071 1.00 20.81 228 LEU A CA 1
ATOM 1863 C C . LEU A 1 228 ? -55.053 16.649 28.702 1.00 21.32 228 LEU A C 1
ATOM 1864 O O . LEU A 1 228 ? -55.036 16.544 30.001 1.00 22.61 228 LEU A O 1
ATOM 1869 N N . ASP A 1 229 ? -54.752 15.649 27.897 1.00 20.53 229 ASP A N 1
ATOM 1870 C CA . ASP A 1 229 ? -54.484 14.279 28.430 1.00 20.28 229 ASP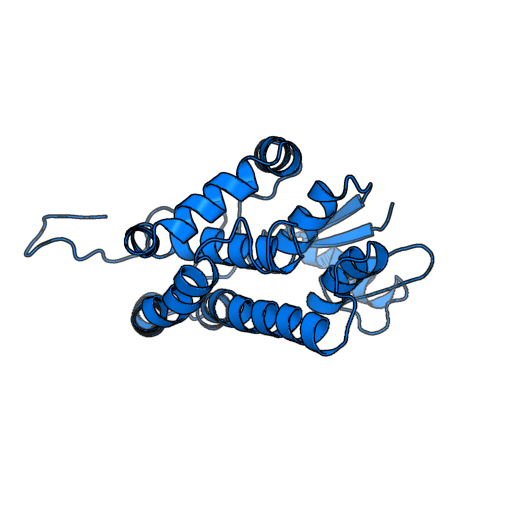 A CA 1
ATOM 1871 C C . ASP A 1 229 ? -53.224 13.753 27.768 1.00 19.74 229 ASP A C 1
ATOM 1872 O O . ASP A 1 229 ? -52.925 14.076 26.615 1.00 18.58 229 ASP A O 1
ATOM 1877 N N . LYS A 1 230 ? -52.427 13.027 28.521 1.00 21.32 230 LYS A N 1
ATOM 1878 C CA . LYS A 1 230 ? -51.150 12.419 28.259 1.00 23.53 230 LYS A CA 1
ATOM 1879 C C . LYS A 1 230 ? -50.024 13.462 28.172 1.00 25.31 230 LYS A C 1
ATOM 1880 O O . LYS A 1 230 ? -49.868 14.189 27.187 1.00 26.53 230 LYS A O 1
ATOM 1886 N N . TRP A 1 231 ? -49.325 13.574 29.303 1.00 26.77 231 TRP A N 1
ATOM 1887 C CA . TRP A 1 231 ? -48.406 14.719 29.571 1.00 28.51 231 TRP A CA 1
ATOM 1888 C C . TRP A 1 231 ? -47.055 14.304 30.090 1.00 29.79 231 TRP A C 1
ATOM 1889 O O . TRP A 1 231 ? -46.643 14.524 31.280 1.00 30.69 231 TRP A O 1
ATOM 1900 N N . ALA A 1 232 ? -46.252 13.737 29.182 1.00 30.07 232 ALA A N 1
ATOM 1901 C CA . ALA A 1 232 ? -44.931 13.154 29.536 1.00 30.54 232 ALA A CA 1
ATOM 1902 C C . ALA A 1 232 ? -43.828 14.141 29.744 1.00 31.04 232 ALA A C 1
ATOM 1903 O O . ALA A 1 232 ? -42.610 13.860 29.466 1.00 31.13 232 ALA A O 1
#